Protein AF-A0AAI8Z486-F1 (afdb_monomer_lite)

Radius of gyration: 37.5 Å; chains: 1; bounding box: 74×68×133 Å

Foldseek 3Di:
DDPPPPPVPPPLPPDDLDDDLLRLLVVLLVLLVVLLVLLVVCLPPQAASPLLVSLLSSLVSLVVSCVSQVHDPVRLERPDQPPPPDDPVQLVSSQVSLLSSLVSLLSSLVSLLSNLQDNYPHQLVSNLVSLVSSLVSLLSSLSSCVNNVSYDVVSNVSSVVSSVSSVSSSVSSVVSVVVVVVVVVVVVVVVVVVVVVVVVVVVVVVVVVPPPPPDDDPDDDDDDDDDDDDDDD

Structure (mmCIF, N/CA/C/O backbone):
data_AF-A0AAI8Z486-F1
#
_entry.id   AF-A0AAI8Z486-F1
#
loop_
_atom_site.group_PDB
_atom_site.id
_atom_site.type_symbol
_atom_site.label_atom_id
_atom_site.label_alt_id
_atom_site.label_comp_id
_atom_site.label_asym_id
_atom_site.label_entity_id
_atom_site.label_seq_id
_atom_site.pdbx_PDB_ins_code
_atom_site.Cartn_x
_atom_site.Cartn_y
_atom_site.Cartn_z
_atom_site.occupancy
_atom_site.B_iso_or_equiv
_atom_site.auth_seq_id
_atom_site.auth_comp_id
_atom_site.auth_asym_id
_atom_site.auth_atom_id
_atom_site.pdbx_PDB_model_num
ATOM 1 N N . MET A 1 1 ? 31.345 13.898 -15.867 1.00 35.88 1 MET A N 1
ATOM 2 C CA . MET A 1 1 ? 30.933 14.279 -14.500 1.00 35.88 1 MET A CA 1
ATOM 3 C C . MET A 1 1 ? 29.960 13.225 -13.995 1.00 35.88 1 MET A C 1
ATOM 5 O O . MET A 1 1 ? 28.875 13.110 -14.543 1.00 35.88 1 MET A O 1
ATOM 9 N N . ARG A 1 2 ? 30.390 12.361 -13.067 1.00 33.47 2 ARG A N 1
ATOM 10 C CA . ARG A 1 2 ? 29.522 11.365 -12.419 1.00 33.47 2 ARG A CA 1
ATOM 11 C C . ARG A 1 2 ? 28.916 12.053 -11.201 1.00 33.47 2 ARG A C 1
ATOM 13 O O . ARG A 1 2 ? 29.676 12.427 -10.312 1.00 33.47 2 ARG A O 1
ATOM 20 N N . ASN A 1 3 ? 27.602 12.269 -11.191 1.00 33.34 3 ASN A N 1
ATOM 21 C CA . ASN A 1 3 ? 26.931 12.790 -10.004 1.00 33.34 3 ASN A CA 1
ATOM 22 C C . ASN A 1 3 ? 27.200 11.834 -8.832 1.00 33.34 3 ASN A C 1
ATOM 24 O O . ASN A 1 3 ? 27.053 10.617 -9.006 1.00 33.34 3 ASN A O 1
ATOM 28 N N . PRO A 1 4 ? 27.638 12.340 -7.666 1.00 41.25 4 PRO A N 1
ATOM 29 C CA . PRO A 1 4 ? 27.770 11.511 -6.484 1.00 41.25 4 PRO A CA 1
ATOM 30 C C . PRO A 1 4 ? 26.390 10.940 -6.167 1.00 41.25 4 PRO A C 1
ATOM 32 O O . PRO A 1 4 ? 25.405 11.671 -6.066 1.00 41.25 4 PRO A O 1
ATOM 35 N N . ARG A 1 5 ? 26.335 9.610 -6.078 1.00 44.62 5 ARG A N 1
ATOM 36 C CA . ARG A 1 5 ? 25.181 8.839 -5.625 1.00 44.62 5 ARG A CA 1
ATOM 37 C C . ARG A 1 5 ? 24.725 9.421 -4.289 1.00 44.62 5 ARG A C 1
ATOM 39 O O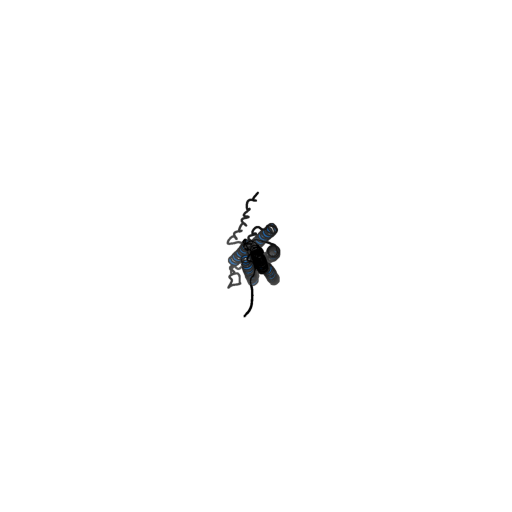 . ARG A 1 5 ? 25.328 9.125 -3.261 1.00 44.62 5 ARG A O 1
ATOM 46 N N . SER A 1 6 ? 23.678 10.243 -4.301 1.00 39.66 6 SER A N 1
ATOM 47 C CA . SER A 1 6 ? 22.893 10.472 -3.095 1.00 39.66 6 SER A CA 1
ATOM 48 C C . SER A 1 6 ? 22.161 9.167 -2.833 1.00 39.66 6 SER A C 1
ATOM 50 O O . SER A 1 6 ? 21.070 8.937 -3.343 1.00 39.66 6 SER A O 1
ATOM 52 N N . LEU A 1 7 ? 22.823 8.273 -2.096 1.00 40.19 7 LEU A N 1
ATOM 53 C CA . LEU A 1 7 ? 22.149 7.277 -1.282 1.00 40.19 7 LEU A CA 1
ATOM 54 C C . LEU A 1 7 ? 21.296 8.087 -0.308 1.00 40.19 7 LEU A C 1
ATOM 56 O O . LEU A 1 7 ? 21.754 8.455 0.772 1.00 40.19 7 LEU A O 1
ATOM 60 N N . LEU A 1 8 ? 20.094 8.464 -0.744 1.00 44.50 8 LEU A N 1
ATOM 61 C CA . LEU A 1 8 ? 19.046 8.913 0.151 1.00 44.50 8 LEU A CA 1
ATOM 62 C C . LEU A 1 8 ? 18.741 7.692 1.014 1.00 44.50 8 LEU A C 1
ATOM 64 O O . LEU A 1 8 ? 17.920 6.856 0.656 1.00 44.50 8 LEU A O 1
ATOM 68 N N . LEU A 1 9 ? 19.497 7.545 2.107 1.00 39.94 9 LEU A N 1
ATOM 69 C CA . LEU A 1 9 ? 19.097 6.718 3.227 1.00 39.94 9 LEU A CA 1
ATOM 70 C C . LEU A 1 9 ? 17.736 7.263 3.631 1.00 39.94 9 LEU A C 1
ATOM 72 O O . LEU A 1 9 ? 17.642 8.323 4.250 1.00 39.94 9 LEU A O 1
ATOM 76 N N . THR A 1 10 ? 16.683 6.566 3.223 1.00 48.12 10 THR A N 1
ATOM 77 C CA . THR A 1 10 ? 15.356 6.747 3.781 1.00 48.12 10 THR A CA 1
ATOM 78 C C . THR A 1 10 ? 15.538 6.609 5.287 1.00 48.12 10 THR A C 1
ATOM 80 O O . THR A 1 10 ? 15.978 5.543 5.730 1.00 48.12 10 THR A O 1
ATOM 83 N N . PRO A 1 11 ? 15.298 7.655 6.096 1.00 42.78 11 PRO A N 1
ATOM 84 C CA . PRO A 1 11 ? 15.297 7.465 7.529 1.00 42.78 11 PRO A CA 1
ATOM 85 C C . PRO A 1 11 ? 14.183 6.460 7.812 1.00 42.78 11 PRO A C 1
ATOM 87 O O . PRO A 1 11 ? 13.002 6.767 7.644 1.00 42.78 11 PRO A O 1
ATOM 90 N N . LEU A 1 12 ? 14.564 5.231 8.172 1.00 47.06 12 LEU A N 1
ATOM 91 C CA . LEU A 1 12 ? 13.646 4.285 8.779 1.00 47.06 12 LEU A CA 1
ATOM 92 C C . LEU A 1 12 ? 13.211 4.964 10.076 1.00 47.06 12 LEU A C 1
ATOM 94 O O . LEU A 1 12 ? 13.973 5.022 11.040 1.00 47.06 12 LEU A O 1
ATOM 98 N N . LEU A 1 13 ? 12.026 5.571 10.070 1.00 50.88 13 LEU A N 1
ATOM 99 C CA . LEU A 1 13 ? 11.414 6.068 11.290 1.00 50.88 13 LEU A CA 1
ATOM 100 C C . LEU A 1 13 ? 11.146 4.831 12.147 1.00 50.88 13 LEU A C 1
ATOM 102 O O . LEU A 1 13 ? 10.223 4.064 11.866 1.00 50.88 13 LEU A O 1
ATOM 106 N N . LEU A 1 14 ? 12.031 4.591 13.119 1.00 48.91 14 LEU A N 1
ATOM 107 C CA . LEU A 1 14 ? 11.839 3.565 14.129 1.00 48.91 14 LEU A CA 1
ATOM 108 C C . LEU A 1 14 ? 10.578 3.935 14.905 1.00 48.91 14 LEU A C 1
ATOM 110 O O . LEU A 1 14 ? 10.547 4.942 15.612 1.00 48.91 14 LEU A O 1
ATOM 114 N N . VAL A 1 15 ? 9.539 3.123 14.737 1.00 51.97 15 VAL A N 1
ATOM 115 C CA . VAL A 1 15 ? 8.335 3.182 15.562 1.00 51.97 15 VAL A CA 1
ATOM 116 C C . VAL A 1 15 ? 8.766 2.965 17.011 1.00 51.97 15 VAL A C 1
ATOM 118 O O . VAL A 1 15 ? 9.436 1.979 17.327 1.00 51.97 15 VAL A O 1
ATOM 121 N N . SER A 1 16 ? 8.435 3.908 17.892 1.00 50.34 16 SER A N 1
ATOM 122 C CA . SER A 1 16 ? 8.676 3.744 19.320 1.00 50.34 16 SER A CA 1
ATOM 123 C C . SER A 1 16 ? 7.749 2.656 19.862 1.00 50.34 16 SER A C 1
ATOM 125 O O . SER A 1 16 ? 6.536 2.690 19.656 1.00 50.34 16 SER A O 1
ATOM 127 N N . ALA A 1 17 ? 8.319 1.686 20.577 1.00 47.75 17 ALA A N 1
ATOM 128 C CA . ALA A 1 17 ? 7.549 0.721 21.353 1.00 47.75 17 ALA A CA 1
ATOM 129 C C . ALA A 1 17 ? 6.827 1.490 22.476 1.00 47.75 17 ALA A C 1
ATOM 131 O O . ALA A 1 17 ? 7.468 1.834 23.467 1.00 47.75 17 ALA A O 1
ATOM 132 N N . ASN A 1 18 ? 5.555 1.848 22.236 1.00 54.47 18 ASN A N 1
ATOM 133 C CA . ASN A 1 18 ? 4.589 2.627 23.050 1.00 54.47 18 ASN A CA 1
ATOM 134 C C . ASN A 1 18 ? 3.936 3.814 22.307 1.00 54.47 18 ASN A C 1
ATOM 136 O O . ASN A 1 18 ? 3.273 4.639 22.939 1.00 54.47 18 ASN A O 1
ATOM 140 N N . ALA A 1 19 ? 4.095 3.938 20.987 1.00 59.97 19 ALA A N 1
ATOM 141 C CA . ALA A 1 19 ? 3.317 4.904 20.216 1.00 59.97 19 ALA A CA 1
ATOM 142 C C . ALA A 1 19 ? 1.807 4.595 20.281 1.00 59.97 19 ALA A C 1
ATOM 144 O O . ALA A 1 19 ? 1.381 3.440 20.282 1.00 59.97 19 ALA A O 1
ATOM 145 N N . THR A 1 20 ? 0.981 5.643 20.351 1.00 78.94 20 THR A N 1
ATOM 146 C CA . THR A 1 20 ? -0.472 5.496 20.211 1.00 78.94 20 THR A CA 1
ATOM 147 C C . THR A 1 20 ? -0.803 5.112 18.764 1.00 78.94 20 THR A C 1
ATOM 149 O O . THR A 1 20 ? -0.102 5.557 17.853 1.00 78.94 20 THR A O 1
ATOM 152 N N . PRO A 1 21 ? -1.883 4.357 18.493 1.00 81.81 21 PRO A N 1
ATOM 153 C CA . PRO A 1 21 ? -2.224 3.992 17.118 1.00 81.81 21 PRO A CA 1
ATOM 154 C C . PRO A 1 21 ? -2.457 5.201 16.208 1.00 81.81 21 PRO A C 1
ATOM 156 O O . PRO A 1 21 ? -2.144 5.135 15.027 1.00 81.81 21 PRO A O 1
ATOM 159 N N . THR A 1 22 ? -2.916 6.337 16.741 1.00 87.88 22 THR A N 1
ATOM 160 C CA . THR A 1 22 ? -2.956 7.601 15.990 1.00 87.88 22 THR A CA 1
ATOM 161 C C . THR A 1 22 ? -1.559 8.036 15.533 1.00 87.88 22 THR A C 1
ATOM 163 O O . THR A 1 22 ? -1.376 8.374 14.368 1.00 87.88 22 THR A O 1
ATOM 166 N N . ALA A 1 23 ? -0.558 8.009 16.421 1.00 87.62 23 ALA A N 1
ATOM 167 C CA . ALA A 1 23 ? 0.818 8.363 16.072 1.00 87.62 23 ALA A CA 1
ATOM 168 C C . ALA A 1 23 ? 1.419 7.379 15.055 1.00 87.62 23 ALA A C 1
ATOM 170 O O . ALA A 1 23 ? 2.086 7.802 14.113 1.00 87.62 23 ALA A O 1
ATOM 171 N N . ASP A 1 24 ? 1.130 6.087 15.201 1.00 88.62 24 ASP A N 1
ATOM 172 C CA . ASP A 1 24 ? 1.534 5.056 14.242 1.00 88.62 24 ASP A CA 1
ATOM 173 C C . ASP A 1 24 ? 0.940 5.298 12.848 1.00 88.62 24 ASP A C 1
ATOM 175 O O . ASP A 1 24 ? 1.662 5.240 11.853 1.00 88.62 24 ASP A O 1
ATOM 179 N N . LEU A 1 25 ? -0.345 5.649 12.761 1.00 92.88 25 LEU A N 1
ATOM 180 C CA . LEU A 1 25 ? -1.013 5.967 11.495 1.00 92.88 25 LEU A CA 1
ATOM 181 C C . LEU A 1 25 ? -0.440 7.225 10.829 1.00 92.88 25 LEU A C 1
ATOM 183 O O . LEU A 1 25 ? -0.217 7.233 9.619 1.00 92.88 25 LEU A O 1
ATOM 187 N N . VAL A 1 26 ? -0.123 8.261 11.609 1.00 92.00 26 VAL A N 1
ATOM 188 C CA . VAL A 1 26 ? 0.546 9.472 11.101 1.00 92.00 26 VAL A CA 1
ATOM 189 C C . VAL A 1 26 ? 1.962 9.158 10.601 1.00 92.00 26 VAL A C 1
ATOM 191 O O . VAL A 1 26 ? 2.383 9.650 9.548 1.00 92.00 26 VAL A O 1
ATOM 194 N N . ASN A 1 27 ? 2.700 8.301 11.310 1.00 90.94 27 ASN A N 1
ATOM 195 C CA . ASN A 1 27 ? 4.022 7.845 10.880 1.00 90.94 27 ASN A CA 1
ATOM 196 C C . ASN A 1 27 ? 3.938 7.031 9.580 1.00 90.94 27 ASN A C 1
ATOM 198 O O . ASN A 1 27 ? 4.744 7.246 8.672 1.00 90.94 27 ASN A O 1
ATOM 202 N N . LEU A 1 28 ? 2.935 6.156 9.456 1.00 94.00 28 LEU A N 1
ATOM 203 C CA . LEU A 1 28 ? 2.653 5.403 8.234 1.00 94.00 28 LEU A CA 1
ATOM 204 C C . LEU A 1 28 ? 2.347 6.332 7.059 1.00 94.00 28 LEU A C 1
ATOM 206 O O . LEU A 1 28 ? 2.975 6.214 6.008 1.00 94.00 28 LEU A O 1
ATOM 210 N N . GLN A 1 29 ? 1.449 7.300 7.242 1.00 95.56 29 GLN A N 1
ATOM 211 C CA . GLN A 1 29 ? 1.131 8.301 6.222 1.00 95.56 29 GLN A CA 1
ATOM 212 C C . GLN A 1 29 ? 2.384 9.078 5.785 1.00 95.56 29 GLN A C 1
ATOM 214 O O . GLN A 1 29 ? 2.609 9.293 4.589 1.00 95.56 29 GLN A O 1
ATOM 219 N N . THR A 1 30 ? 3.227 9.477 6.740 1.00 93.38 30 THR A N 1
ATOM 220 C CA . THR A 1 30 ? 4.482 10.197 6.476 1.00 93.38 30 THR A CA 1
ATOM 221 C C . THR A 1 30 ? 5.461 9.339 5.674 1.00 93.38 30 THR A C 1
ATOM 223 O O . THR A 1 30 ? 6.051 9.808 4.698 1.00 93.38 30 THR A O 1
ATOM 226 N N . SER A 1 31 ? 5.605 8.066 6.037 1.00 93.69 31 SER A N 1
ATOM 227 C CA . SER A 1 31 ? 6.459 7.103 5.339 1.00 93.69 31 SER A CA 1
ATOM 228 C C . SER A 1 31 ? 5.985 6.842 3.910 1.00 93.69 31 SER A C 1
ATOM 230 O O . SER A 1 31 ? 6.772 6.937 2.966 1.00 93.69 31 SER A O 1
ATOM 232 N N . ILE A 1 32 ? 4.679 6.634 3.723 1.00 96.00 32 ILE A N 1
ATOM 233 C CA . ILE A 1 32 ? 4.057 6.463 2.406 1.00 96.00 32 ILE A CA 1
ATOM 234 C C . ILE A 1 32 ? 4.258 7.714 1.547 1.00 96.00 32 ILE A C 1
ATOM 236 O O . ILE A 1 32 ? 4.611 7.612 0.370 1.00 96.00 32 ILE A O 1
ATOM 240 N N . SER A 1 33 ? 4.091 8.901 2.129 1.00 95.31 33 SER A N 1
ATOM 241 C CA . SER A 1 33 ? 4.310 10.172 1.431 1.00 95.31 33 SER A CA 1
ATOM 242 C C . SER A 1 33 ? 5.776 10.350 1.026 1.00 95.31 33 SER A C 1
ATOM 244 O O . SER A 1 33 ? 6.063 10.763 -0.097 1.00 95.31 33 SER A O 1
ATOM 246 N N . SER A 1 34 ? 6.716 9.977 1.899 1.00 92.94 34 SER A N 1
ATOM 247 C CA . SER A 1 34 ? 8.152 9.984 1.600 1.00 92.94 34 SER A CA 1
ATOM 248 C C . SER A 1 34 ? 8.493 9.037 0.447 1.00 92.94 34 SER A C 1
ATOM 250 O O . SER A 1 34 ? 9.109 9.466 -0.530 1.00 92.94 34 SER A O 1
ATOM 252 N N . ALA A 1 35 ? 8.022 7.786 0.497 1.00 93.38 35 ALA A N 1
ATOM 253 C CA . ALA A 1 35 ? 8.201 6.808 -0.577 1.00 93.38 35 ALA A CA 1
ATOM 254 C C . ALA A 1 35 ? 7.603 7.304 -1.905 1.00 93.38 35 ALA A C 1
ATOM 256 O O . ALA A 1 35 ? 8.251 7.247 -2.949 1.00 93.38 35 ALA A O 1
ATOM 257 N N . THR A 1 36 ? 6.397 7.875 -1.857 1.00 94.81 36 THR A N 1
ATOM 258 C CA . THR A 1 36 ? 5.723 8.464 -3.024 1.00 94.81 36 THR A CA 1
ATOM 259 C C . THR A 1 36 ? 6.563 9.575 -3.651 1.00 94.81 36 THR A C 1
ATOM 261 O O . THR A 1 36 ? 6.763 9.598 -4.866 1.00 94.81 36 THR A O 1
ATOM 264 N N . ASN A 1 37 ? 7.099 10.485 -2.836 1.00 92.44 37 ASN A N 1
ATOM 265 C CA . ASN A 1 37 ? 7.946 11.573 -3.317 1.00 92.44 37 ASN A CA 1
ATOM 266 C C . ASN A 1 37 ? 9.237 11.050 -3.955 1.00 92.44 37 ASN A C 1
ATOM 268 O O . ASN A 1 37 ? 9.622 11.526 -5.020 1.00 92.44 37 ASN A O 1
ATOM 272 N N . GLN A 1 38 ? 9.876 10.040 -3.363 1.00 90.56 38 GLN A N 1
ATOM 273 C CA . GLN A 1 38 ? 11.096 9.447 -3.916 1.00 90.56 38 GLN A CA 1
ATOM 274 C C . GLN A 1 38 ? 10.845 8.719 -5.245 1.00 90.56 38 GLN A C 1
ATOM 276 O O . GLN A 1 38 ? 11.620 8.876 -6.193 1.00 90.56 38 GLN A O 1
ATOM 281 N N . LEU A 1 39 ? 9.727 8.001 -5.372 1.00 90.94 39 LEU A N 1
ATOM 282 C CA . LEU A 1 39 ? 9.300 7.394 -6.638 1.00 90.94 39 LEU A CA 1
ATOM 283 C C . LEU A 1 39 ? 8.999 8.449 -7.709 1.00 90.94 39 LEU A C 1
ATOM 285 O O . LEU A 1 39 ? 9.378 8.289 -8.867 1.00 90.94 39 LEU A O 1
ATOM 289 N N . ASN A 1 40 ? 8.365 9.559 -7.328 1.00 90.56 40 ASN A N 1
ATOM 290 C CA . ASN A 1 40 ? 8.081 10.655 -8.253 1.00 90.56 40 ASN A CA 1
ATOM 291 C C . ASN A 1 40 ? 9.355 11.370 -8.719 1.00 90.56 40 ASN A C 1
ATOM 293 O O . ASN A 1 40 ? 9.477 11.677 -9.904 1.00 90.56 40 ASN A O 1
ATOM 297 N N . VAL A 1 41 ? 10.317 11.601 -7.822 1.00 87.00 41 VAL A N 1
ATOM 298 C CA . VAL A 1 41 ? 11.615 12.204 -8.167 1.00 87.00 41 VAL A CA 1
ATOM 299 C C . VAL A 1 41 ? 12.419 11.281 -9.083 1.00 87.00 41 VAL A C 1
ATOM 301 O O . VAL A 1 41 ? 12.979 11.735 -10.079 1.00 87.00 41 VAL A O 1
ATOM 304 N N . SER A 1 42 ? 12.432 9.979 -8.799 1.00 85.44 42 SER A N 1
ATOM 305 C CA . SER A 1 42 ? 13.145 8.985 -9.612 1.00 85.44 42 SER A CA 1
ATOM 306 C C . SER A 1 42 ? 12.420 8.605 -10.906 1.00 85.44 42 SER A C 1
ATOM 308 O O . SER A 1 42 ? 12.983 7.886 -11.727 1.00 85.44 42 SER A O 1
ATOM 310 N N . ARG A 1 43 ? 11.205 9.115 -11.152 1.00 80.88 43 ARG A N 1
ATOM 311 C CA . ARG A 1 43 ? 10.355 8.737 -12.293 1.00 80.88 43 ARG A CA 1
ATOM 312 C C . ARG A 1 43 ? 11.062 8.829 -13.646 1.00 80.88 43 ARG A C 1
ATOM 314 O O . ARG A 1 43 ? 10.884 7.939 -14.473 1.00 80.88 43 ARG A O 1
ATOM 321 N N . ASN A 1 44 ? 11.850 9.884 -13.854 1.00 75.94 44 ASN A N 1
ATOM 322 C CA . ASN A 1 44 ? 12.583 10.131 -15.102 1.00 75.94 44 ASN A CA 1
ATOM 323 C C . ASN A 1 44 ? 14.037 9.647 -15.058 1.00 75.94 44 ASN A C 1
ATOM 325 O O . ASN A 1 44 ? 14.745 9.753 -16.060 1.00 75.94 44 ASN A O 1
ATOM 329 N N . ASP A 1 45 ? 14.494 9.143 -13.913 1.00 72.38 45 ASP A N 1
ATOM 330 C CA . ASP A 1 45 ? 15.836 8.605 -13.784 1.00 72.38 45 ASP A CA 1
ATOM 331 C C . ASP A 1 45 ? 15.829 7.115 -14.141 1.00 72.38 45 ASP A C 1
ATOM 333 O O . ASP A 1 45 ? 15.010 6.330 -13.661 1.00 72.38 45 ASP A O 1
ATOM 337 N N . SER A 1 46 ? 16.758 6.714 -15.004 1.00 65.94 46 SER A N 1
ATOM 338 C CA . SER A 1 46 ? 16.980 5.300 -15.316 1.00 65.94 46 SER A CA 1
ATOM 339 C C . SER A 1 46 ? 17.651 4.547 -14.162 1.00 65.94 46 SER A C 1
ATOM 341 O O . SER A 1 46 ? 17.663 3.317 -14.171 1.00 65.94 46 SER A O 1
ATOM 343 N N . ALA A 1 47 ? 18.200 5.255 -13.169 1.00 67.19 47 ALA A N 1
ATOM 344 C CA . ALA A 1 47 ? 18.758 4.658 -11.961 1.00 67.19 47 ALA A CA 1
ATOM 345 C C . ALA A 1 47 ? 17.696 3.909 -11.134 1.00 67.19 47 ALA A C 1
ATOM 347 O O . ALA A 1 47 ? 16.499 4.188 -11.235 1.00 67.19 47 ALA A O 1
ATOM 348 N N . ALA A 1 48 ? 18.149 2.941 -10.333 1.00 69.44 48 ALA A N 1
ATOM 349 C CA . ALA A 1 48 ? 17.274 2.146 -9.479 1.00 69.44 48 ALA A CA 1
ATOM 350 C C . ALA A 1 48 ? 16.620 3.065 -8.444 1.00 69.44 48 ALA A C 1
ATOM 352 O O . ALA A 1 48 ? 17.310 3.827 -7.764 1.00 69.44 48 ALA A O 1
ATOM 353 N N . SER A 1 49 ? 15.293 3.014 -8.364 1.00 79.00 49 SER A N 1
ATOM 354 C CA . SER A 1 49 ? 14.522 3.784 -7.390 1.00 79.00 49 SER A CA 1
ATOM 355 C C . SER A 1 49 ? 14.440 3.079 -6.041 1.00 79.00 49 SER A C 1
ATOM 357 O O . SER A 1 49 ? 14.021 3.704 -5.081 1.00 79.00 49 SER A O 1
ATOM 359 N N . ASN A 1 50 ? 14.842 1.805 -5.958 1.00 89.25 50 ASN A N 1
ATOM 360 C CA . ASN A 1 50 ? 14.679 0.944 -4.786 1.00 89.25 50 ASN A CA 1
ATOM 361 C C . ASN A 1 50 ? 13.202 0.793 -4.383 1.00 89.25 50 ASN A C 1
ATOM 363 O O . ASN A 1 50 ? 12.866 0.708 -3.201 1.00 89.25 50 ASN A O 1
ATOM 367 N N . ALA A 1 51 ? 12.306 0.730 -5.377 1.00 92.00 51 ALA A N 1
ATOM 368 C CA . ALA A 1 51 ? 10.860 0.641 -5.162 1.00 92.00 51 ALA A CA 1
ATOM 369 C C . ALA A 1 51 ? 10.476 -0.507 -4.212 1.00 92.00 51 ALA A C 1
ATOM 371 O O . ALA A 1 51 ? 9.676 -0.310 -3.300 1.00 92.00 51 ALA A O 1
ATOM 372 N N . ALA A 1 52 ? 11.092 -1.683 -4.378 1.00 94.25 52 ALA A N 1
ATOM 373 C CA . ALA A 1 52 ? 10.845 -2.840 -3.519 1.00 94.25 52 ALA A CA 1
ATOM 374 C C . ALA A 1 52 ? 11.185 -2.554 -2.044 1.00 94.25 52 ALA A C 1
ATOM 376 O O . ALA A 1 52 ? 10.397 -2.892 -1.166 1.00 94.25 52 ALA A O 1
ATOM 377 N N . GLU A 1 53 ? 12.311 -1.888 -1.771 1.00 93.62 53 GLU A N 1
ATOM 378 C CA . GLU A 1 53 ? 12.741 -1.546 -0.408 1.00 93.62 53 GLU A CA 1
ATOM 379 C C . GLU A 1 53 ? 11.797 -0.525 0.238 1.00 93.62 53 GLU A C 1
ATOM 381 O O . GLU A 1 53 ? 11.467 -0.643 1.416 1.00 93.62 53 GLU A O 1
ATOM 386 N N . MET A 1 54 ? 11.300 0.445 -0.536 1.00 93.69 54 MET A N 1
ATOM 387 C CA . MET A 1 54 ? 10.320 1.422 -0.047 1.00 93.69 54 MET A CA 1
ATOM 388 C C . MET A 1 54 ? 8.991 0.762 0.322 1.00 93.69 54 MET A C 1
ATOM 390 O O . MET A 1 54 ? 8.449 1.025 1.395 1.00 93.69 54 MET A O 1
ATOM 394 N N . ILE A 1 55 ? 8.477 -0.118 -0.543 1.00 95.94 55 ILE A N 1
ATOM 395 C CA . ILE A 1 55 ? 7.237 -0.866 -0.287 1.00 95.94 55 ILE A CA 1
ATOM 396 C C . ILE A 1 55 ? 7.412 -1.762 0.942 1.00 95.94 55 ILE A C 1
ATOM 398 O O . ILE A 1 55 ? 6.551 -1.791 1.822 1.00 95.94 55 ILE A O 1
ATOM 402 N N . GLN A 1 56 ? 8.551 -2.450 1.031 1.00 95.50 56 GLN A N 1
ATOM 403 C CA . GLN A 1 56 ? 8.894 -3.303 2.161 1.00 95.50 56 GLN A CA 1
ATOM 404 C C . GLN A 1 56 ? 8.965 -2.511 3.474 1.00 95.50 56 GLN A C 1
ATOM 406 O O . GLN A 1 56 ? 8.435 -2.966 4.485 1.00 95.50 56 GLN A O 1
ATOM 411 N N . ALA A 1 57 ? 9.567 -1.317 3.471 1.00 92.69 57 ALA A N 1
ATOM 412 C CA . ALA A 1 57 ? 9.647 -0.457 4.650 1.00 92.69 57 ALA A CA 1
ATOM 413 C C . ALA A 1 57 ? 8.258 -0.031 5.155 1.00 92.69 57 ALA A C 1
ATOM 415 O O . ALA A 1 57 ? 8.005 -0.091 6.359 1.00 92.69 57 ALA A O 1
ATOM 416 N N . VAL A 1 58 ? 7.339 0.327 4.249 1.00 94.81 58 VAL A N 1
ATOM 417 C CA . VAL A 1 58 ? 5.934 0.605 4.602 1.00 94.81 58 VAL A CA 1
ATOM 418 C C . VAL A 1 58 ? 5.272 -0.644 5.190 1.00 94.81 58 VAL A C 1
ATOM 420 O O . VAL A 1 58 ? 4.651 -0.571 6.248 1.00 94.81 58 VAL A O 1
ATOM 423 N N . GLY A 1 59 ? 5.451 -1.808 4.557 1.00 94.31 59 GLY A N 1
ATOM 424 C CA . GLY A 1 59 ? 4.922 -3.079 5.058 1.00 94.31 59 GLY A CA 1
ATOM 425 C C . GLY A 1 59 ? 5.424 -3.426 6.464 1.00 94.31 59 GLY A C 1
ATOM 426 O O . GLY A 1 59 ? 4.641 -3.852 7.314 1.00 94.31 59 GLY A O 1
ATOM 427 N N . TYR A 1 60 ? 6.706 -3.182 6.751 1.00 92.69 60 TYR A N 1
ATOM 428 C CA . TYR A 1 60 ? 7.268 -3.384 8.087 1.00 92.69 60 TYR A CA 1
ATOM 429 C C . TYR A 1 60 ? 6.689 -2.439 9.131 1.00 92.69 60 TYR A C 1
ATOM 431 O O . TYR A 1 60 ? 6.438 -2.872 10.253 1.00 92.69 60 TYR A O 1
ATOM 439 N N . GLN A 1 61 ? 6.444 -1.177 8.782 1.00 92.62 61 GLN A N 1
ATOM 440 C CA . GLN A 1 61 ? 5.797 -0.247 9.703 1.00 92.62 61 GLN A CA 1
ATOM 441 C C . GLN A 1 61 ? 4.363 -0.671 10.013 1.00 92.62 61 GLN A C 1
ATOM 443 O O . GLN A 1 61 ? 3.980 -0.627 11.175 1.00 92.62 61 GLN A O 1
ATOM 448 N N . ILE A 1 62 ? 3.607 -1.172 9.027 1.00 93.69 62 ILE A N 1
ATOM 449 C CA . ILE A 1 62 ? 2.266 -1.724 9.278 1.00 93.69 62 ILE A CA 1
ATOM 450 C C . ILE A 1 62 ? 2.364 -2.908 10.246 1.00 93.69 62 ILE A C 1
ATOM 452 O O . ILE A 1 62 ? 1.607 -2.982 11.212 1.00 93.69 62 ILE A O 1
ATOM 456 N N . GLY A 1 63 ? 3.328 -3.809 10.030 1.00 91.12 63 GLY A N 1
ATOM 457 C CA . GLY A 1 63 ? 3.587 -4.929 10.936 1.00 91.12 63 GLY A CA 1
ATOM 458 C C . GLY A 1 63 ? 3.943 -4.483 12.359 1.00 91.12 63 GLY A C 1
ATOM 459 O O . GLY A 1 63 ? 3.441 -5.057 13.323 1.00 91.12 63 GLY A O 1
ATOM 460 N N . ALA A 1 64 ? 4.756 -3.435 12.505 1.00 89.25 64 ALA A N 1
ATOM 461 C CA . ALA A 1 64 ? 5.090 -2.852 13.803 1.00 89.25 64 ALA A CA 1
ATOM 462 C C . ALA A 1 64 ? 3.858 -2.238 14.490 1.00 89.25 64 ALA A C 1
ATOM 464 O O . ALA A 1 64 ? 3.622 -2.503 15.666 1.00 89.25 64 ALA A O 1
ATOM 465 N N . SER A 1 65 ? 3.025 -1.497 13.754 1.00 90.00 65 SER A N 1
ATOM 466 C CA . SER A 1 65 ? 1.769 -0.936 14.271 1.00 90.00 65 SER A CA 1
ATOM 467 C C . SER A 1 65 ? 0.778 -2.025 14.688 1.00 90.00 65 SER A C 1
ATOM 469 O O . SER A 1 65 ? 0.139 -1.927 15.733 1.00 90.00 65 SER A O 1
ATOM 471 N N . MET A 1 66 ? 0.683 -3.112 13.916 1.00 89.44 66 MET A N 1
ATOM 472 C CA . MET A 1 66 ? -0.095 -4.292 14.297 1.00 89.44 66 MET A CA 1
ATOM 473 C C . MET A 1 66 ? 0.429 -4.918 15.595 1.00 89.44 66 MET A C 1
ATOM 475 O O . MET A 1 66 ? -0.367 -5.230 16.478 1.00 89.44 66 MET A O 1
ATOM 479 N N . ALA A 1 67 ? 1.748 -5.067 15.738 1.00 87.38 67 ALA A N 1
ATOM 480 C CA . ALA A 1 67 ? 2.357 -5.610 16.949 1.00 87.38 67 ALA A CA 1
ATOM 481 C C . ALA A 1 67 ? 2.108 -4.718 18.179 1.00 87.38 67 ALA A C 1
ATOM 483 O O . ALA A 1 67 ? 1.793 -5.240 19.247 1.00 87.38 67 ALA A O 1
ATOM 484 N N . ASN A 1 68 ? 2.156 -3.389 18.028 1.00 86.06 68 ASN A N 1
ATOM 485 C CA . ASN A 1 68 ? 1.825 -2.431 19.092 1.00 86.06 68 ASN A CA 1
ATOM 486 C C . ASN A 1 68 ? 0.364 -2.556 19.566 1.00 86.06 68 ASN A C 1
ATOM 488 O O . ASN A 1 68 ? 0.064 -2.401 20.751 1.00 86.06 68 ASN A O 1
ATOM 492 N N . LEU A 1 69 ? -0.550 -2.879 18.649 1.00 85.25 69 LEU A N 1
ATOM 493 C CA . LEU A 1 69 ? -1.955 -3.172 18.950 1.00 85.25 69 LEU A CA 1
ATOM 494 C C . LEU A 1 69 ? -2.183 -4.593 19.502 1.00 85.25 69 LEU A C 1
ATOM 496 O O . LEU A 1 69 ? -3.307 -4.959 19.855 1.00 85.25 69 LEU A O 1
ATOM 500 N N . GLY A 1 70 ? -1.138 -5.423 19.536 1.00 85.44 70 GLY A N 1
ATOM 501 C CA . GLY A 1 70 ? -1.245 -6.840 19.872 1.00 85.44 70 GLY A CA 1
ATOM 502 C C . GLY A 1 70 ? -2.085 -7.641 18.873 1.00 85.44 70 GLY A C 1
ATOM 503 O O . GLY A 1 70 ? -2.640 -8.685 19.209 1.00 85.44 70 GLY A O 1
ATOM 504 N N . CYS A 1 71 ? -2.200 -7.148 17.641 1.00 85.56 71 CYS A N 1
ATOM 505 C CA . CYS A 1 71 ? -2.809 -7.869 16.536 1.00 85.56 71 CYS A CA 1
ATOM 506 C C . CYS A 1 71 ? -1.870 -8.982 16.078 1.00 85.56 71 CYS A C 1
ATOM 508 O O . CYS A 1 71 ? -0.692 -8.737 15.810 1.00 85.56 71 CYS A O 1
ATOM 510 N N . THR A 1 72 ? -2.399 -10.186 15.891 1.00 78.94 72 THR A N 1
ATOM 511 C CA . THR A 1 72 ? -1.670 -11.264 15.215 1.00 78.94 72 THR A CA 1
ATOM 512 C C . THR A 1 72 ? -2.412 -11.668 13.946 1.00 78.94 72 THR A C 1
ATOM 514 O O . THR A 1 72 ? -3.576 -11.320 13.744 1.00 78.94 72 THR A O 1
ATOM 517 N N . LEU A 1 73 ? -1.742 -12.405 13.059 1.00 69.31 73 LEU A N 1
ATOM 518 C CA . LEU A 1 73 ? -2.385 -12.969 11.864 1.00 69.31 73 LEU A CA 1
ATOM 519 C C . LEU A 1 73 ? -3.541 -13.922 12.226 1.00 69.31 73 LEU A C 1
ATOM 521 O O . LEU A 1 73 ? -4.481 -14.070 11.444 1.00 69.31 73 LEU A O 1
ATOM 525 N N . GLU A 1 74 ? -3.480 -14.534 13.412 1.00 71.38 74 GLU A N 1
ATOM 526 C CA . GLU A 1 74 ? -4.467 -15.488 13.929 1.00 71.38 74 GLU A CA 1
ATOM 527 C C . GLU A 1 74 ? -5.569 -14.791 14.741 1.00 71.38 74 GLU A C 1
ATOM 529 O O . GLU A 1 74 ? -6.754 -15.071 14.557 1.00 71.38 74 GLU A O 1
ATOM 534 N N . SER A 1 75 ? -5.200 -13.827 15.589 1.00 66.06 75 SER A N 1
ATOM 535 C CA . SER A 1 75 ? -6.122 -12.988 16.352 1.00 66.06 75 SER A CA 1
ATOM 536 C C . SER A 1 75 ? -6.248 -11.619 15.694 1.00 66.06 75 SER A C 1
ATOM 538 O O . SER A 1 75 ? -5.513 -10.672 15.979 1.00 66.06 75 SER A O 1
ATOM 540 N N . ALA A 1 76 ? -7.251 -11.491 14.832 1.00 68.19 76 ALA A N 1
ATOM 541 C CA . ALA A 1 76 ? -7.598 -10.215 14.222 1.00 68.19 76 ALA A CA 1
ATOM 542 C C . ALA A 1 76 ? -8.301 -9.256 15.202 1.00 68.19 76 ALA A C 1
ATOM 544 O O . ALA A 1 76 ? -9.000 -8.371 14.747 1.00 68.19 76 ALA A O 1
ATOM 545 N N . THR A 1 77 ? -8.197 -9.447 16.514 1.00 76.00 77 THR A N 1
ATOM 546 C CA . THR A 1 77 ? -8.732 -8.553 17.550 1.00 76.00 77 THR A CA 1
ATOM 547 C C . THR A 1 77 ? -7.560 -7.963 18.332 1.00 76.00 77 THR A C 1
ATOM 549 O O . THR A 1 77 ? -6.729 -8.744 18.804 1.00 76.00 77 THR A O 1
ATOM 552 N N . PRO A 1 78 ? -7.481 -6.632 18.491 1.00 77.94 78 PRO A N 1
ATOM 553 C CA . PRO A 1 78 ? -6.442 -5.971 19.276 1.00 77.94 78 PRO A CA 1
ATOM 554 C C . PRO A 1 78 ? -6.461 -6.466 20.722 1.00 77.94 78 PRO A C 1
ATOM 556 O O . PRO A 1 78 ? -7.514 -6.465 21.362 1.00 77.94 78 PRO A O 1
ATOM 559 N N . SER A 1 79 ? -5.315 -6.903 21.246 1.00 74.38 79 SER A N 1
ATOM 560 C CA . SER A 1 79 ? -5.214 -7.352 22.641 1.00 74.38 79 SER A CA 1
ATOM 561 C C . SER A 1 79 ? -5.010 -6.185 23.607 1.00 74.38 79 SER A C 1
ATOM 563 O O . SER A 1 79 ? -5.272 -6.313 24.803 1.00 74.38 79 SER A O 1
ATOM 565 N N . THR A 1 80 ? -4.546 -5.038 23.107 1.00 66.38 80 THR A N 1
ATOM 566 C CA . THR A 1 80 ? -4.506 -3.790 23.864 1.00 66.38 80 THR A CA 1
ATOM 567 C C . THR A 1 80 ? -5.867 -3.103 23.764 1.00 66.38 80 THR A C 1
ATOM 569 O O . THR A 1 80 ? -6.226 -2.488 22.761 1.00 66.38 80 THR A O 1
ATOM 572 N N . SER A 1 81 ? -6.661 -3.223 24.830 1.00 55.00 81 SER A N 1
ATOM 573 C CA . SER A 1 81 ? -7.832 -2.367 25.020 1.00 55.00 81 SER A CA 1
ATOM 574 C C . SER A 1 81 ? -7.332 -0.943 25.237 1.00 55.00 81 SER A C 1
ATOM 576 O O . SER A 1 81 ? -6.565 -0.705 26.175 1.00 55.00 81 SER A O 1
ATOM 578 N N . PHE A 1 82 ? -7.802 0.027 24.449 1.00 60.00 82 PHE A N 1
ATOM 579 C CA . PHE A 1 82 ? -7.845 1.397 24.956 1.00 60.00 82 PHE A CA 1
ATOM 580 C C . PHE A 1 82 ? -8.649 1.333 26.247 1.00 60.00 82 PHE A C 1
ATOM 582 O O . PHE A 1 82 ? -9.833 1.001 26.230 1.00 60.00 82 PHE A O 1
ATOM 589 N N . ASN A 1 83 ? -8.002 1.540 27.391 1.00 47.91 83 ASN A N 1
ATOM 590 C CA . ASN A 1 83 ? -8.740 1.671 28.634 1.00 47.91 83 ASN A CA 1
ATOM 591 C C . ASN A 1 83 ? -9.741 2.812 28.427 1.00 47.91 83 ASN A C 1
ATOM 593 O O . ASN A 1 83 ? -9.344 3.932 28.103 1.00 47.91 83 ASN A O 1
ATOM 597 N N . ASN A 1 84 ? -11.026 2.475 28.567 1.00 43.81 84 ASN A N 1
ATOM 598 C CA . ASN A 1 84 ? -12.242 3.245 28.272 1.00 43.81 84 ASN A CA 1
ATOM 599 C C . ASN A 1 84 ? -12.381 4.589 29.022 1.00 43.81 84 ASN A C 1
ATOM 601 O O . ASN A 1 84 ? -13.476 5.123 29.178 1.00 43.81 84 ASN A O 1
ATOM 605 N N . SER A 1 85 ? -11.283 5.166 29.491 1.00 43.97 85 SER A N 1
ATOM 606 C CA . SER A 1 85 ? -11.243 6.413 30.240 1.00 43.97 85 SER A CA 1
ATOM 607 C C . SER A 1 85 ? -11.158 7.653 29.339 1.00 43.97 85 SER A C 1
ATOM 609 O O . SER A 1 85 ? -11.222 8.761 29.862 1.00 43.97 85 SER A O 1
ATOM 611 N N . HIS A 1 86 ? -10.984 7.514 28.014 1.00 45.06 86 HIS A N 1
ATOM 612 C CA . HIS A 1 86 ? -10.804 8.635 27.073 1.00 45.06 86 HIS A CA 1
ATOM 613 C C . HIS A 1 86 ? -11.632 8.475 25.778 1.00 45.06 86 HIS A C 1
ATOM 615 O O . HIS A 1 86 ? -11.113 8.068 24.745 1.00 45.06 86 HIS A O 1
ATOM 621 N N . SER A 1 87 ? -12.919 8.835 25.886 1.00 53.28 87 SER A N 1
ATOM 622 C CA . SER A 1 87 ? -13.782 9.530 24.902 1.00 53.28 87 SER A CA 1
ATOM 623 C C . SER A 1 87 ? -13.884 9.033 23.439 1.00 53.28 87 SER A C 1
ATOM 625 O O . SER A 1 87 ? -12.904 8.782 22.749 1.00 53.28 87 SER A O 1
ATOM 627 N N . GLN A 1 88 ? -15.109 9.071 22.887 1.00 59.16 88 GLN A N 1
ATOM 628 C CA . GLN A 1 88 ? -15.416 8.935 21.443 1.00 59.16 88 GLN A CA 1
ATOM 629 C C . GLN A 1 88 ? -14.543 9.822 20.524 1.00 59.16 88 GLN A C 1
ATOM 631 O O . GLN A 1 88 ? -14.408 9.559 19.331 1.00 59.16 88 GLN A O 1
ATOM 636 N N . VAL A 1 89 ? -13.945 10.882 21.075 1.00 58.09 89 VAL A N 1
ATOM 637 C CA . VAL A 1 89 ? -12.995 11.771 20.392 1.00 58.09 89 VAL A CA 1
ATOM 638 C C . VAL A 1 89 ? -11.715 11.024 19.993 1.00 58.09 89 VAL A C 1
ATOM 640 O O . VAL A 1 89 ? -11.218 11.231 18.887 1.00 58.09 89 VAL A O 1
ATOM 643 N N . SER A 1 90 ? -11.222 10.110 20.835 1.00 70.88 90 SER A N 1
ATOM 644 C CA . SER A 1 90 ? -10.044 9.283 20.541 1.00 70.88 90 SER A CA 1
ATOM 645 C C . SER A 1 90 ? -10.316 8.315 19.389 1.00 70.88 90 SER A C 1
ATOM 647 O O . SER A 1 90 ? -9.487 8.179 18.495 1.00 70.88 90 SER A O 1
ATOM 649 N N . GLN A 1 91 ? -11.510 7.713 19.354 1.00 74.94 91 GLN A N 1
ATOM 650 C CA . GLN A 1 91 ? -11.930 6.818 18.271 1.00 74.94 91 GLN A CA 1
ATOM 651 C C . GLN A 1 91 ? -12.039 7.563 16.933 1.00 74.94 91 GLN A C 1
ATOM 653 O O . GLN A 1 91 ? -11.445 7.134 15.950 1.00 74.94 91 GLN A O 1
ATOM 658 N N . ARG A 1 92 ? -12.703 8.730 16.901 1.00 80.06 92 ARG A N 1
ATOM 659 C CA . ARG A 1 92 ? -12.773 9.562 15.683 1.00 80.06 92 ARG A CA 1
ATOM 660 C C . ARG A 1 92 ? -11.396 10.012 15.195 1.00 80.06 92 ARG A C 1
ATOM 662 O O . ARG A 1 92 ? -11.173 10.093 13.993 1.00 80.06 92 ARG A O 1
ATOM 669 N N . SER A 1 93 ? -10.473 10.307 16.112 1.00 86.06 93 SER A N 1
ATOM 670 C CA . SER A 1 93 ? -9.099 10.681 15.758 1.00 86.06 93 SER A CA 1
ATOM 671 C C . SER A 1 93 ? -8.330 9.523 15.113 1.00 86.06 93 SER A C 1
ATOM 673 O O . SER A 1 93 ? -7.623 9.745 14.128 1.00 86.06 93 SER A O 1
ATOM 675 N N . VAL A 1 94 ? -8.485 8.300 15.633 1.00 89.62 94 VAL A N 1
ATOM 676 C CA . VAL A 1 94 ? -7.901 7.091 15.031 1.00 89.62 94 VAL A CA 1
ATOM 677 C C . VAL A 1 94 ? -8.513 6.830 13.657 1.00 89.62 94 VAL A C 1
ATOM 679 O O . VAL A 1 94 ? -7.771 6.628 12.702 1.00 89.62 94 VAL A O 1
ATOM 682 N N . GLU A 1 95 ? -9.839 6.906 13.530 1.00 92.88 95 GLU A N 1
ATOM 683 C CA . GLU A 1 95 ? -10.536 6.691 12.261 1.00 92.88 95 GLU A CA 1
ATOM 684 C C . GLU A 1 95 ? -10.110 7.690 11.180 1.00 92.88 95 GLU A C 1
ATOM 686 O O . GLU A 1 95 ? -9.763 7.277 10.075 1.00 92.88 95 GLU A O 1
ATOM 691 N N . GLN A 1 96 ? -10.052 8.986 11.500 1.00 94.00 96 GLN A N 1
ATOM 692 C CA . GLN A 1 96 ? -9.587 9.995 10.548 1.00 94.00 96 GLN A CA 1
ATOM 693 C C . GLN A 1 96 ? -8.143 9.727 10.109 1.00 94.00 96 GLN A C 1
ATOM 695 O O . GLN A 1 96 ? -7.853 9.716 8.916 1.00 94.00 96 GLN A O 1
ATOM 700 N N . SER A 1 97 ? -7.251 9.442 11.064 1.00 94.38 97 SER A N 1
ATOM 701 C CA . SER A 1 97 ? -5.844 9.145 10.758 1.00 94.38 97 SER A CA 1
ATOM 702 C C . SER A 1 97 ? -5.702 7.871 9.922 1.00 94.38 97 SER A C 1
ATOM 704 O O . SER A 1 97 ? -4.812 7.768 9.082 1.00 94.38 97 SER A O 1
ATOM 706 N N . TYR A 1 98 ? -6.594 6.900 10.127 1.00 95.62 98 TYR A N 1
ATOM 707 C CA . TYR A 1 98 ? -6.643 5.678 9.339 1.00 95.62 98 TYR A CA 1
ATOM 708 C C . TYR A 1 98 ? -7.081 5.952 7.902 1.00 95.62 98 TYR A C 1
ATOM 710 O O . TYR A 1 98 ? -6.443 5.466 6.970 1.00 95.62 98 TYR A O 1
ATOM 718 N N . ILE A 1 99 ? -8.126 6.759 7.708 1.00 96.12 99 ILE A N 1
ATOM 719 C CA . ILE A 1 99 ? -8.576 7.174 6.376 1.00 96.12 99 ILE A CA 1
ATOM 720 C C . ILE A 1 99 ? -7.457 7.933 5.654 1.00 96.12 99 ILE A C 1
ATOM 722 O O . ILE A 1 99 ? -7.167 7.623 4.501 1.00 96.12 99 ILE A O 1
ATOM 726 N N . ASP A 1 100 ? -6.766 8.854 6.326 1.00 95.81 100 ASP A N 1
ATOM 727 C CA . ASP A 1 100 ? -5.650 9.606 5.739 1.00 95.81 100 ASP A CA 1
ATOM 728 C C . ASP A 1 100 ? -4.487 8.684 5.324 1.00 95.81 100 ASP A C 1
ATOM 730 O O . ASP A 1 100 ? -3.917 8.828 4.235 1.00 95.81 100 ASP A O 1
ATOM 734 N N . TYR A 1 101 ? -4.172 7.684 6.153 1.00 95.81 101 TYR A N 1
ATOM 735 C CA . TYR A 1 101 ? -3.237 6.608 5.821 1.00 95.81 101 TYR A CA 1
ATOM 736 C C . TYR A 1 101 ? -3.692 5.821 4.576 1.00 95.81 101 TYR A C 1
ATOM 738 O O . TYR A 1 101 ? -2.915 5.672 3.629 1.00 95.81 101 TYR A O 1
ATOM 746 N N . ILE A 1 102 ? -4.947 5.371 4.521 1.00 96.62 102 ILE A N 1
ATOM 747 C CA . ILE A 1 102 ? -5.494 4.613 3.386 1.00 96.62 102 ILE A CA 1
ATOM 748 C C . ILE A 1 102 ? -5.485 5.445 2.099 1.00 96.62 102 ILE A C 1
ATOM 750 O O . ILE A 1 102 ? -5.063 4.962 1.046 1.00 96.62 102 ILE A O 1
ATOM 754 N N . LEU A 1 103 ? -5.861 6.721 2.170 1.00 95.44 103 LEU A N 1
ATOM 755 C CA . LEU A 1 103 ? -5.811 7.635 1.031 1.00 95.44 103 LEU A CA 1
ATOM 756 C C . LEU A 1 103 ? -4.376 7.857 0.542 1.00 95.44 103 LEU A C 1
ATOM 758 O O . LEU A 1 103 ? -4.148 7.957 -0.666 1.00 95.44 103 LEU A O 1
ATOM 762 N N . SER A 1 104 ? -3.386 7.872 1.438 1.00 96.50 104 SER A N 1
ATOM 763 C CA . SER A 1 104 ? -1.980 7.991 1.039 1.00 96.50 104 SER A CA 1
ATOM 764 C C . SER A 1 104 ? -1.489 6.792 0.210 1.00 96.50 104 SER A C 1
ATOM 766 O O . SER A 1 104 ? -0.679 6.977 -0.704 1.00 96.50 104 SER A O 1
ATOM 768 N N . LEU A 1 105 ? -2.037 5.584 0.422 1.00 96.44 105 LEU A N 1
ATOM 769 C CA . LEU A 1 105 ? -1.720 4.404 -0.398 1.00 96.44 105 LEU A CA 1
ATOM 770 C C . LEU A 1 105 ? -2.135 4.587 -1.862 1.00 96.44 105 LEU A C 1
ATOM 772 O O . LEU A 1 105 ? -1.452 4.091 -2.760 1.00 96.44 105 LEU A O 1
ATOM 776 N N . LYS A 1 106 ? -3.208 5.338 -2.136 1.00 95.88 106 LYS A N 1
ATOM 777 C CA . LYS A 1 106 ? -3.613 5.677 -3.510 1.00 95.88 106 LYS A CA 1
ATOM 778 C C . LYS A 1 106 ? -2.539 6.496 -4.233 1.00 95.88 106 LYS A C 1
ATOM 780 O O . LYS A 1 106 ? -2.258 6.272 -5.412 1.00 95.88 106 LYS A O 1
ATOM 785 N N . SER A 1 107 ? -1.906 7.432 -3.532 1.00 95.44 107 SER A N 1
ATOM 786 C CA . SER A 1 107 ? -0.814 8.235 -4.092 1.00 95.44 107 SER A CA 1
ATOM 787 C C . SER A 1 107 ? 0.426 7.381 -4.364 1.00 95.44 107 SER A C 1
ATOM 789 O O . SER A 1 107 ? 1.005 7.469 -5.449 1.00 95.44 107 SER A O 1
ATOM 791 N N . LEU A 1 108 ? 0.783 6.493 -3.429 1.00 96.38 108 LEU A N 1
ATOM 792 C CA . LEU A 1 108 ? 1.899 5.558 -3.591 1.00 96.38 108 LEU A CA 1
ATOM 793 C C . LEU A 1 108 ? 1.690 4.609 -4.772 1.00 96.38 108 LEU A C 1
ATOM 795 O O . LEU A 1 108 ? 2.566 4.471 -5.622 1.00 96.38 108 LEU A O 1
ATOM 799 N N . THR A 1 109 ? 0.517 3.986 -4.861 1.00 97.31 109 THR A N 1
ATOM 800 C CA . THR A 1 109 ? 0.162 3.077 -5.962 1.00 97.31 109 THR A CA 1
ATOM 801 C C . THR A 1 109 ? 0.157 3.794 -7.306 1.00 97.31 109 THR A C 1
ATOM 803 O O . THR A 1 109 ? 0.712 3.275 -8.269 1.00 97.31 109 THR A O 1
ATOM 806 N N . THR A 1 110 ? -0.343 5.030 -7.377 1.00 96.12 110 THR A N 1
ATOM 807 C CA . THR A 1 110 ? -0.272 5.852 -8.598 1.00 96.12 110 THR A CA 1
ATOM 808 C C . THR A 1 110 ? 1.176 6.109 -9.037 1.00 96.12 110 THR A C 1
ATOM 810 O O . THR A 1 110 ? 1.493 6.014 -10.231 1.00 96.12 110 THR A O 1
ATOM 813 N N . ALA A 1 111 ? 2.073 6.404 -8.090 1.00 94.81 111 ALA A N 1
ATOM 814 C CA . ALA A 1 111 ? 3.497 6.578 -8.370 1.00 94.81 111 ALA A CA 1
ATOM 815 C C . ALA A 1 111 ? 4.151 5.263 -8.829 1.00 94.81 111 ALA A C 1
ATOM 817 O O . ALA A 1 111 ? 4.877 5.257 -9.823 1.00 94.81 111 ALA A O 1
ATOM 818 N N . LEU A 1 112 ? 3.831 4.138 -8.181 1.00 95.25 112 LEU A N 1
ATOM 819 C CA . LEU A 1 112 ? 4.321 2.805 -8.550 1.00 95.25 112 LEU A CA 1
ATOM 820 C C . LEU A 1 112 ? 3.836 2.362 -9.933 1.00 95.25 112 LEU A C 1
ATOM 822 O O . LEU A 1 112 ? 4.645 1.880 -10.719 1.00 95.25 112 LEU A O 1
ATOM 826 N N . ILE A 1 113 ? 2.560 2.575 -10.268 1.00 94.62 113 ILE A N 1
ATOM 827 C CA . ILE A 1 113 ? 2.005 2.314 -11.607 1.00 94.62 113 ILE A CA 1
ATOM 828 C C . ILE A 1 113 ? 2.744 3.152 -12.648 1.00 94.62 113 ILE A C 1
ATOM 830 O O . ILE A 1 113 ? 3.127 2.655 -13.707 1.00 94.62 113 ILE A O 1
ATOM 834 N N . SER A 1 114 ? 2.937 4.440 -12.358 1.00 91.94 114 SER A N 1
ATOM 835 C CA . SER A 1 114 ? 3.637 5.349 -13.264 1.00 91.94 114 SER A CA 1
ATOM 836 C C . SER A 1 114 ? 5.083 4.917 -13.482 1.00 91.94 114 SER A C 1
ATOM 838 O O . SER A 1 114 ? 5.568 4.995 -14.608 1.00 91.94 114 SER A O 1
ATOM 840 N N . ARG A 1 115 ? 5.760 4.446 -12.428 1.00 89.62 115 ARG A N 1
ATOM 841 C CA . ARG A 1 115 ? 7.134 3.951 -12.498 1.00 89.62 115 ARG A CA 1
ATOM 842 C C . ARG A 1 115 ? 7.227 2.646 -13.285 1.00 89.62 115 ARG A C 1
ATOM 844 O O . ARG A 1 115 ? 7.996 2.620 -14.235 1.00 89.62 115 ARG A O 1
ATOM 851 N N . GLY A 1 116 ? 6.419 1.633 -12.964 1.00 90.12 116 GLY A N 1
ATOM 852 C CA . GLY A 1 116 ? 6.446 0.317 -13.625 1.00 90.12 116 GLY A CA 1
ATOM 853 C C . GLY A 1 116 ? 6.075 0.349 -15.115 1.00 90.12 116 GLY A C 1
ATOM 854 O O . GLY A 1 116 ? 6.445 -0.530 -15.882 1.00 90.12 116 GLY A O 1
ATOM 855 N N . LYS A 1 117 ? 5.375 1.398 -15.570 1.00 88.25 117 LYS A N 1
ATOM 856 C CA . LYS A 1 117 ? 5.067 1.609 -16.998 1.00 88.25 117 LYS A CA 1
ATOM 857 C C . LYS A 1 117 ? 6.201 2.266 -17.793 1.00 88.25 117 LYS A C 1
ATOM 859 O O . LYS A 1 117 ? 6.142 2.289 -19.023 1.00 88.25 117 LYS A O 1
ATOM 864 N N . LEU A 1 118 ? 7.189 2.853 -17.123 1.00 85.88 118 LEU A N 1
ATOM 865 C CA . LEU A 1 118 ? 8.308 3.554 -17.752 1.00 85.88 118 LEU A CA 1
ATOM 866 C C . LEU A 1 118 ? 9.564 2.672 -17.760 1.00 85.88 118 LEU A C 1
ATOM 868 O O . LEU A 1 118 ? 9.663 1.743 -16.972 1.00 85.88 118 LEU A O 1
ATOM 872 N N . PRO A 1 119 ? 10.561 2.940 -18.620 1.00 83.44 119 PRO A N 1
ATOM 873 C CA . PRO A 1 119 ? 11.844 2.254 -18.521 1.00 83.44 119 PRO A CA 1
ATOM 874 C C . PRO A 1 119 ? 12.503 2.502 -17.155 1.00 83.44 119 PRO A C 1
ATOM 876 O O . PRO A 1 119 ? 12.796 3.645 -16.806 1.00 83.44 119 PRO A O 1
ATOM 879 N N . HIS A 1 120 ? 12.775 1.434 -16.408 1.00 85.44 120 HIS A N 1
ATOM 880 C CA . HIS A 1 120 ? 13.447 1.474 -15.108 1.00 85.44 120 HIS A CA 1
ATOM 881 C C . HIS A 1 120 ? 14.477 0.344 -14.986 1.00 85.44 120 HIS A C 1
ATOM 883 O O . HIS A 1 120 ? 14.525 -0.574 -15.805 1.00 85.44 120 HIS A O 1
ATOM 889 N N . THR A 1 121 ? 15.321 0.425 -13.957 1.00 86.88 121 THR A N 1
ATOM 890 C CA . THR A 1 121 ? 16.308 -0.616 -13.613 1.00 86.88 121 THR A CA 1
ATOM 891 C C . THR A 1 121 ? 15.923 -1.431 -12.383 1.00 86.88 121 THR A C 1
ATOM 893 O O . THR A 1 121 ? 16.591 -2.417 -12.079 1.00 86.88 121 THR A O 1
ATOM 896 N N . ASP A 1 122 ? 14.844 -1.049 -11.696 1.00 86.38 122 ASP A N 1
ATOM 897 C CA . ASP A 1 122 ? 14.294 -1.829 -10.592 1.00 86.38 122 ASP A CA 1
ATOM 898 C C . ASP A 1 122 ? 13.811 -3.201 -11.100 1.00 86.38 122 ASP A C 1
ATOM 900 O O . ASP A 1 122 ? 13.195 -3.263 -12.167 1.00 86.38 122 ASP A O 1
ATOM 904 N N . PRO A 1 123 ? 14.095 -4.299 -10.380 1.00 88.44 123 PRO A N 1
ATOM 905 C CA . PRO A 1 123 ? 13.658 -5.630 -10.781 1.00 88.44 123 PRO A CA 1
ATOM 906 C C . PRO A 1 123 ? 12.158 -5.826 -10.498 1.00 88.44 123 PRO A C 1
ATOM 908 O O . PRO A 1 123 ? 11.715 -5.672 -9.361 1.00 88.44 123 PRO A O 1
ATOM 911 N N . ASP A 1 124 ? 11.396 -6.236 -11.517 1.00 90.56 124 ASP A N 1
ATOM 912 C CA . ASP A 1 124 ? 9.931 -6.387 -11.453 1.00 90.56 124 ASP A CA 1
ATOM 913 C C . ASP A 1 124 ? 9.459 -7.359 -10.364 1.00 90.56 124 ASP A C 1
ATOM 915 O O . ASP A 1 124 ? 8.586 -7.036 -9.559 1.00 90.56 124 ASP A O 1
ATOM 919 N N . LEU A 1 125 ? 10.062 -8.554 -10.309 1.00 90.62 125 LEU A N 1
ATOM 920 C CA . LEU A 1 125 ? 9.620 -9.627 -9.415 1.00 90.62 125 LEU A CA 1
ATOM 921 C C . LEU A 1 125 ? 9.700 -9.231 -7.924 1.00 90.62 125 LEU A C 1
ATOM 923 O O . LEU A 1 125 ? 8.699 -9.392 -7.226 1.00 90.62 125 LEU A O 1
ATOM 927 N N . PRO A 1 126 ? 10.820 -8.685 -7.404 1.00 93.56 126 PRO A N 1
ATOM 928 C CA . PRO A 1 126 ? 10.859 -8.153 -6.043 1.00 93.56 126 PRO A CA 1
ATOM 929 C C . PRO A 1 126 ? 9.795 -7.090 -5.764 1.00 93.56 126 PRO A C 1
ATOM 931 O O . PRO A 1 126 ? 9.194 -7.118 -4.695 1.00 93.56 126 PRO A O 1
ATOM 934 N N . VAL A 1 127 ? 9.527 -6.180 -6.705 1.00 94.31 127 VAL A N 1
ATOM 935 C CA . VAL A 1 127 ? 8.506 -5.138 -6.515 1.00 94.31 127 VAL A CA 1
ATOM 936 C C . VAL A 1 127 ? 7.107 -5.749 -6.425 1.00 94.31 127 VAL A C 1
ATOM 938 O O . VAL A 1 127 ? 6.364 -5.425 -5.500 1.00 94.31 127 VAL A O 1
ATOM 941 N N . SER A 1 128 ? 6.776 -6.682 -7.321 1.00 94.06 128 SER A N 1
ATOM 942 C CA . SER A 1 128 ? 5.506 -7.419 -7.294 1.00 94.06 128 SER A CA 1
ATOM 943 C C . SER A 1 128 ? 5.312 -8.181 -5.976 1.00 94.06 128 SER A C 1
ATOM 945 O O . SER A 1 128 ? 4.277 -8.036 -5.326 1.00 94.06 128 SER A O 1
ATOM 947 N N . LEU A 1 129 ? 6.332 -8.910 -5.506 1.00 94.06 129 LEU A N 1
ATOM 948 C CA . LEU A 1 129 ? 6.260 -9.641 -4.235 1.00 94.06 129 LEU A CA 1
ATOM 949 C C . LEU A 1 129 ? 6.021 -8.709 -3.041 1.00 94.06 129 LEU A C 1
ATOM 951 O O . LEU A 1 129 ? 5.237 -9.036 -2.146 1.00 94.06 129 LEU A O 1
ATOM 955 N N . GLN A 1 130 ? 6.671 -7.543 -3.021 1.00 96.75 130 GLN A N 1
ATOM 956 C CA . GLN A 1 130 ? 6.464 -6.567 -1.953 1.00 96.75 130 GLN A CA 1
ATOM 957 C C . GLN A 1 130 ? 5.082 -5.909 -2.033 1.00 96.75 130 GLN A C 1
ATOM 959 O O . GLN A 1 130 ? 4.477 -5.676 -0.991 1.00 96.75 130 GLN A O 1
ATOM 964 N N . LEU A 1 131 ? 4.529 -5.680 -3.228 1.00 96.94 131 LEU A N 1
ATOM 965 C CA . LEU A 1 131 ? 3.150 -5.205 -3.400 1.00 96.94 131 LEU A CA 1
ATOM 966 C C . LEU A 1 131 ? 2.120 -6.207 -2.867 1.00 96.94 131 LEU A C 1
ATOM 968 O O . LEU A 1 131 ? 1.213 -5.815 -2.131 1.00 96.94 131 LEU A O 1
ATOM 972 N N . GLN A 1 132 ? 2.299 -7.501 -3.145 1.00 95.50 132 GLN A N 1
ATOM 973 C CA . GLN A 1 132 ? 1.453 -8.554 -2.573 1.00 95.50 132 GLN A CA 1
ATOM 974 C C . GLN A 1 132 ? 1.557 -8.599 -1.045 1.00 95.50 132 GLN A C 1
ATOM 976 O O . GLN A 1 132 ? 0.545 -8.729 -0.353 1.00 95.50 132 GLN A O 1
ATOM 981 N N . SER A 1 133 ? 2.778 -8.496 -0.511 1.00 94.94 133 SER A N 1
ATOM 982 C CA . SER A 1 133 ? 3.028 -8.452 0.933 1.00 94.94 133 SER A CA 1
ATOM 983 C C . SER A 1 133 ? 2.341 -7.246 1.581 1.00 94.94 133 SER A C 1
ATOM 985 O O . SER A 1 133 ? 1.622 -7.397 2.570 1.00 94.94 133 SER A O 1
ATOM 987 N N . LEU A 1 134 ? 2.478 -6.065 0.970 1.00 96.25 134 LEU A N 1
ATOM 988 C CA . LEU A 1 134 ? 1.841 -4.833 1.423 1.00 96.25 134 LEU A CA 1
ATOM 989 C C . LEU A 1 134 ? 0.312 -4.949 1.393 1.00 96.25 134 LEU A C 1
ATOM 991 O O . LEU A 1 134 ? -0.333 -4.608 2.377 1.00 96.25 134 LEU A O 1
ATOM 995 N N . SER A 1 135 ? -0.272 -5.491 0.320 1.00 96.00 135 SER A N 1
ATOM 996 C CA . SER A 1 135 ? -1.722 -5.718 0.215 1.00 96.00 135 SER A CA 1
ATOM 997 C C . SER A 1 135 ? -2.258 -6.582 1.361 1.00 96.00 135 SER A C 1
ATOM 999 O O . SER A 1 135 ? -3.237 -6.221 2.019 1.00 96.00 135 SER A O 1
ATOM 1001 N N . ARG A 1 136 ? -1.557 -7.675 1.696 1.00 93.94 136 ARG A N 1
ATOM 1002 C CA . ARG A 1 136 ? -1.908 -8.514 2.853 1.00 93.94 136 ARG A CA 1
ATOM 1003 C C . ARG A 1 136 ? -1.787 -7.739 4.163 1.00 93.94 136 ARG A C 1
ATOM 1005 O O . ARG A 1 136 ? -2.702 -7.805 4.978 1.00 93.94 136 ARG A O 1
ATOM 1012 N N . ALA A 1 137 ? -0.695 -7.001 4.363 1.00 93.81 137 ALA A N 1
ATOM 1013 C CA . ALA A 1 137 ? -0.482 -6.212 5.576 1.00 93.81 137 ALA A CA 1
ATOM 1014 C C . ALA A 1 137 ? -1.597 -5.171 5.783 1.00 93.81 137 ALA A C 1
ATOM 1016 O O . ALA A 1 137 ? -2.177 -5.106 6.864 1.00 93.81 137 ALA A O 1
ATOM 1017 N N . VAL A 1 138 ? -1.961 -4.426 4.734 1.00 95.50 138 VAL A N 1
ATOM 1018 C CA . VAL A 1 138 ? -3.057 -3.442 4.747 1.00 95.50 138 VAL A CA 1
ATOM 1019 C C . VAL A 1 138 ? -4.383 -4.109 5.117 1.00 95.50 138 VAL A C 1
ATOM 1021 O O . VAL A 1 138 ? -5.092 -3.621 5.999 1.00 95.50 138 VAL A O 1
ATOM 1024 N N . TYR A 1 139 ? -4.697 -5.252 4.499 1.00 94.50 139 TYR A N 1
ATOM 1025 C CA . TYR A 1 139 ? -5.917 -6.005 4.787 1.00 94.50 139 TYR A CA 1
ATOM 1026 C C . TYR A 1 139 ? -5.989 -6.467 6.248 1.00 94.50 139 TYR A C 1
ATOM 1028 O O . TYR A 1 139 ? -6.994 -6.235 6.924 1.00 94.50 139 TYR A O 1
ATOM 1036 N N . TYR A 1 140 ? -4.932 -7.103 6.761 1.00 93.00 140 TYR A N 1
ATOM 1037 C CA . TYR A 1 140 ? -4.919 -7.595 8.140 1.00 93.00 140 TYR A CA 1
ATOM 1038 C C . TYR A 1 140 ? -4.932 -6.461 9.162 1.00 93.00 140 TYR A C 1
ATOM 1040 O O . TYR A 1 140 ? -5.585 -6.592 10.199 1.00 93.00 140 TYR A O 1
ATOM 1048 N N . PHE A 1 141 ? -4.274 -5.342 8.865 1.00 92.81 141 PHE A N 1
ATOM 1049 C CA . PHE A 1 141 ? -4.286 -4.173 9.731 1.00 92.81 141 PHE A CA 1
ATOM 1050 C C . PHE A 1 141 ? -5.680 -3.546 9.820 1.00 92.81 141 PHE A C 1
ATOM 1052 O O . PHE A 1 141 ? -6.193 -3.360 10.924 1.00 92.81 141 PHE A O 1
ATOM 1059 N N . GLY A 1 142 ? -6.344 -3.328 8.679 1.00 93.44 142 GLY A N 1
ATOM 1060 C CA . GLY A 1 142 ? -7.721 -2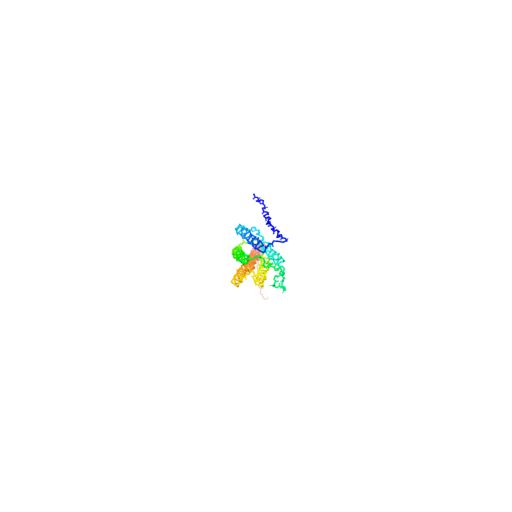.834 8.644 1.00 93.44 142 GLY A CA 1
ATOM 1061 C C . GLY A 1 142 ? -8.704 -3.780 9.329 1.00 93.44 142 GLY A C 1
ATOM 1062 O O . GLY A 1 142 ? -9.536 -3.344 10.123 1.00 93.44 142 GLY A O 1
ATOM 1063 N N . LYS A 1 143 ? -8.563 -5.095 9.112 1.00 92.62 143 LYS A N 1
ATOM 1064 C CA . LYS A 1 143 ? -9.354 -6.110 9.824 1.00 92.62 143 LYS A CA 1
ATOM 1065 C C . LYS A 1 143 ? -9.146 -6.019 11.336 1.00 92.62 143 LYS A C 1
ATOM 1067 O O . LYS A 1 143 ? -10.121 -6.097 12.081 1.00 92.62 143 LYS A O 1
ATOM 1072 N N . CYS A 1 144 ? -7.903 -5.839 11.782 1.00 91.00 144 CYS A N 1
ATOM 1073 C CA . CYS A 1 144 ? -7.612 -5.738 13.203 1.00 91.00 144 CYS A CA 1
ATOM 1074 C C . CYS A 1 144 ? -8.246 -4.500 13.839 1.00 91.00 144 CYS A C 1
ATOM 1076 O O . CYS A 1 144 ? -8.950 -4.600 14.842 1.00 91.00 144 CYS A O 1
ATOM 1078 N N . LEU A 1 145 ? -8.069 -3.338 13.212 1.00 90.56 145 LEU A N 1
ATOM 1079 C CA . LEU A 1 145 ? -8.682 -2.099 13.678 1.00 90.56 145 LEU A CA 1
ATOM 1080 C C . LEU A 1 145 ? -10.212 -2.191 13.680 1.00 90.56 145 LEU A C 1
ATOM 1082 O O . LEU A 1 145 ? -10.845 -1.766 14.643 1.00 90.56 145 LEU A O 1
ATOM 1086 N N . ARG A 1 146 ? -10.815 -2.802 12.653 1.00 91.19 146 ARG A N 1
ATOM 1087 C CA . ARG A 1 146 ? -12.273 -2.959 12.570 1.00 91.19 146 ARG A CA 1
ATOM 1088 C C . ARG A 1 146 ? -12.823 -3.829 13.693 1.00 91.19 146 ARG A C 1
ATOM 1090 O O . ARG A 1 146 ? -13.852 -3.482 14.262 1.00 91.19 146 ARG A O 1
ATOM 1097 N N . ASN A 1 147 ? -12.166 -4.943 13.997 1.00 89.44 147 ASN A N 1
ATOM 1098 C CA . ASN A 1 147 ? -12.593 -5.867 15.048 1.00 89.44 147 ASN A CA 1
ATOM 1099 C C . ASN A 1 147 ? -12.376 -5.315 16.464 1.00 89.44 147 ASN A C 1
ATOM 1101 O O . ASN A 1 147 ? -13.033 -5.769 17.393 1.00 89.44 147 ASN A O 1
ATOM 1105 N N . GLY A 1 148 ? -11.452 -4.368 16.633 1.00 86.19 148 GLY A N 1
ATOM 1106 C CA . GLY A 1 148 ? -11.317 -3.588 17.864 1.00 86.19 148 GLY A CA 1
ATOM 1107 C C . GLY A 1 148 ? -12.221 -2.354 17.917 1.00 86.19 148 GLY A C 1
ATOM 1108 O O . GLY A 1 148 ? -12.012 -1.511 18.781 1.00 86.19 148 GLY A O 1
ATOM 1109 N N . ASP A 1 149 ? -13.156 -2.210 16.969 1.00 87.12 149 ASP A N 1
ATOM 1110 C CA . ASP A 1 149 ? -14.029 -1.041 16.794 1.00 87.12 149 ASP A CA 1
ATOM 1111 C C . ASP A 1 149 ? -13.274 0.306 16.700 1.00 87.12 149 ASP A C 1
ATOM 1113 O O . ASP A 1 149 ? -13.833 1.373 16.948 1.00 87.12 149 ASP A O 1
ATOM 1117 N N . TYR A 1 150 ? -12.006 0.286 16.277 1.00 87.38 150 TYR A N 1
ATOM 1118 C CA . TYR A 1 150 ? -11.188 1.488 16.075 1.00 87.38 150 TYR A CA 1
ATOM 1119 C C . TYR A 1 150 ? -11.543 2.252 14.800 1.00 87.38 150 TYR A C 1
ATOM 1121 O O . TYR A 1 150 ? -11.248 3.441 14.698 1.00 87.38 150 TYR A O 1
ATOM 1129 N N . ILE A 1 151 ? -12.151 1.570 13.829 1.00 91.88 151 ILE A N 1
ATOM 1130 C CA . ILE A 1 151 ? -12.581 2.143 12.553 1.00 91.88 151 ILE A CA 1
ATOM 1131 C C . ILE A 1 151 ? -13.995 1.673 12.213 1.00 91.88 151 ILE A C 1
ATOM 1133 O O . ILE A 1 151 ? -14.401 0.564 12.578 1.00 91.88 151 ILE A O 1
ATOM 1137 N N . SER A 1 152 ? -14.736 2.505 11.487 1.00 93.44 152 SER A N 1
ATOM 1138 C CA . SER A 1 152 ? -16.076 2.181 11.003 1.00 93.44 152 SER A CA 1
ATOM 1139 C C . SER A 1 152 ? -16.066 1.147 9.869 1.00 93.44 152 SER A C 1
ATOM 1141 O O . SER A 1 152 ? -15.025 0.743 9.339 1.00 93.44 152 SER A O 1
ATOM 1143 N N . GLN A 1 153 ? -17.262 0.710 9.468 1.00 93.38 153 GLN A N 1
ATOM 1144 C CA . GLN A 1 153 ? -17.434 -0.109 8.270 1.00 93.38 153 GLN A CA 1
ATOM 1145 C C . GLN A 1 153 ? -17.057 0.649 6.988 1.00 93.38 153 GLN A C 1
ATOM 1147 O O . GLN A 1 153 ? -16.501 0.035 6.081 1.00 93.38 153 GLN A O 1
ATOM 1152 N N . ASP A 1 154 ? -17.289 1.960 6.929 1.00 94.81 154 ASP A N 1
ATOM 1153 C CA . ASP A 1 154 ? -16.949 2.778 5.760 1.00 94.81 154 ASP A CA 1
ATOM 1154 C C . ASP A 1 154 ? -15.428 2.853 5.573 1.00 94.81 154 ASP A C 1
ATOM 1156 O O . ASP A 1 154 ? -14.917 2.593 4.485 1.00 94.81 154 ASP A O 1
ATOM 1160 N N . ALA A 1 155 ? -14.677 3.064 6.658 1.00 94.19 155 ALA A N 1
ATOM 1161 C CA . ALA A 1 155 ? -13.215 2.994 6.641 1.00 94.19 155 ALA A CA 1
ATOM 1162 C C . ALA A 1 155 ? -12.696 1.597 6.236 1.00 94.19 155 ALA A C 1
ATOM 1164 O O . ALA A 1 155 ? -11.691 1.465 5.526 1.00 94.19 155 ALA A O 1
ATOM 1165 N N . ALA A 1 156 ? -13.394 0.529 6.637 1.00 93.88 156 ALA A N 1
ATOM 1166 C CA . ALA A 1 156 ? -13.078 -0.816 6.169 1.00 93.88 156 ALA A CA 1
ATOM 1167 C C . ALA A 1 156 ? -13.315 -0.962 4.654 1.00 93.88 156 ALA A C 1
ATOM 1169 O O . ALA A 1 156 ? -12.479 -1.552 3.980 1.00 93.88 156 ALA A O 1
ATOM 1170 N N . ILE A 1 157 ? -14.379 -0.385 4.089 1.00 94.38 157 ILE A N 1
ATOM 1171 C CA . ILE A 1 157 ? -14.622 -0.377 2.634 1.00 94.38 157 ILE A CA 1
ATOM 1172 C C . ILE A 1 157 ? -13.515 0.392 1.894 1.00 94.38 157 ILE A C 1
ATOM 1174 O O . ILE A 1 157 ? -12.994 -0.100 0.894 1.00 94.38 157 ILE A O 1
ATOM 1178 N N . GLU A 1 158 ? -13.071 1.538 2.413 1.00 94.69 158 GLU A N 1
ATOM 1179 C CA . GLU A 1 158 ? -11.930 2.279 1.846 1.00 94.69 158 GLU A CA 1
ATOM 1180 C C . GLU A 1 158 ? -10.642 1.440 1.823 1.00 94.69 158 GLU A C 1
ATOM 1182 O O . GLU A 1 158 ? -9.855 1.496 0.876 1.00 94.69 158 GLU A O 1
ATOM 1187 N N . THR A 1 159 ? -10.463 0.568 2.817 1.00 95.81 159 THR A N 1
ATOM 1188 C CA . THR A 1 159 ? -9.346 -0.392 2.848 1.00 95.81 159 THR A CA 1
ATOM 1189 C C . THR A 1 159 ? -9.402 -1.364 1.670 1.00 95.81 159 THR A C 1
ATOM 1191 O O . THR A 1 159 ? -8.368 -1.705 1.094 1.00 95.81 159 THR A O 1
ATOM 1194 N N . TRP A 1 160 ? -10.603 -1.798 1.277 1.00 93.50 160 TRP A N 1
ATOM 1195 C CA . TRP A 1 160 ? -10.787 -2.677 0.122 1.00 93.50 160 TRP A CA 1
ATOM 1196 C C . TRP A 1 160 ? -10.457 -1.955 -1.185 1.00 93.50 160 TRP A C 1
ATOM 1198 O O . TRP A 1 160 ? -9.765 -2.525 -2.030 1.00 93.50 160 TRP A O 1
ATOM 1208 N N . TYR A 1 161 ? -10.875 -0.694 -1.335 1.00 94.75 161 TYR A N 1
ATOM 1209 C CA . TYR A 1 161 ? -10.492 0.115 -2.496 1.00 94.75 161 TYR A CA 1
ATOM 1210 C C . TYR A 1 161 ? -8.975 0.317 -2.578 1.00 94.75 161 TYR A C 1
ATOM 1212 O O . TYR A 1 161 ? -8.401 0.178 -3.659 1.00 94.75 161 TYR A O 1
ATOM 1220 N N . ALA A 1 162 ? -8.302 0.552 -1.447 1.00 94.69 162 ALA A N 1
ATOM 1221 C CA . ALA A 1 162 ? -6.841 0.610 -1.407 1.00 94.69 162 ALA A CA 1
ATOM 1222 C C . ALA A 1 162 ? -6.170 -0.710 -1.810 1.00 94.69 162 ALA A C 1
ATOM 1224 O O . ALA A 1 162 ? -5.171 -0.687 -2.531 1.00 94.69 162 ALA A O 1
ATOM 1225 N N . GLY A 1 163 ? -6.744 -1.852 -1.422 1.00 93.94 163 GLY A N 1
ATOM 1226 C CA . GLY A 1 163 ? -6.323 -3.166 -1.912 1.00 93.94 163 GLY A CA 1
ATOM 1227 C C . GLY A 1 163 ? -6.406 -3.279 -3.438 1.00 93.94 163 GLY A C 1
ATOM 1228 O O . GLY A 1 163 ? -5.464 -3.758 -4.067 1.00 93.94 163 GLY A O 1
ATOM 1229 N N . GLY A 1 164 ? -7.480 -2.763 -4.045 1.00 94.75 164 GLY A N 1
ATOM 1230 C CA . GLY A 1 164 ? -7.626 -2.678 -5.502 1.00 94.75 164 GLY A CA 1
ATOM 1231 C C . GLY A 1 164 ? -6.504 -1.875 -6.168 1.00 94.75 164 GLY A C 1
ATOM 1232 O O . GLY A 1 164 ? -5.873 -2.361 -7.104 1.00 94.75 164 GLY A O 1
ATOM 1233 N N . TYR A 1 165 ? -6.169 -0.696 -5.633 1.00 96.38 165 TYR A N 1
ATOM 1234 C CA . TYR A 1 165 ? -5.068 0.114 -6.172 1.00 96.38 165 TYR A CA 1
ATOM 1235 C C . TYR A 1 165 ? -3.699 -0.584 -6.071 1.00 96.38 165 TYR A C 1
ATOM 1237 O O . TYR A 1 165 ? -2.840 -0.394 -6.934 1.00 96.38 165 TYR A O 1
ATOM 1245 N N . LEU A 1 166 ? -3.476 -1.399 -5.033 1.00 96.69 166 LEU A N 1
ATOM 1246 C CA . LEU A 1 166 ? -2.248 -2.192 -4.888 1.00 96.69 166 LEU A CA 1
ATOM 1247 C C . LEU A 1 166 ? -2.156 -3.305 -5.941 1.00 96.69 166 LEU A C 1
ATOM 1249 O O . LEU A 1 166 ? -1.068 -3.542 -6.464 1.00 96.69 166 LEU A O 1
ATOM 1253 N N . ILE A 1 167 ? -3.280 -3.930 -6.300 1.00 95.25 167 ILE A N 1
ATOM 1254 C CA . ILE A 1 167 ? -3.355 -4.938 -7.373 1.00 95.25 167 ILE A CA 1
ATOM 1255 C C . ILE A 1 167 ? -3.103 -4.298 -8.748 1.00 95.25 167 ILE A C 1
ATOM 1257 O O . ILE A 1 167 ? -2.382 -4.858 -9.579 1.00 95.25 167 ILE A O 1
ATOM 1261 N N . ASP A 1 168 ? -3.640 -3.101 -8.988 1.00 94.62 168 ASP A N 1
ATOM 1262 C CA . ASP A 1 168 ? -3.369 -2.347 -10.218 1.00 94.62 168 ASP A CA 1
ATOM 1263 C C . ASP A 1 168 ? -1.881 -1.986 -10.338 1.00 94.62 168 ASP A C 1
ATOM 1265 O O . ASP A 1 168 ? -1.294 -2.074 -11.423 1.00 94.62 168 ASP A O 1
ATOM 1269 N N . ALA A 1 169 ? -1.253 -1.606 -9.219 1.00 96.00 169 ALA A N 1
ATOM 1270 C CA . ALA A 1 169 ? 0.186 -1.394 -9.159 1.00 96.00 169 ALA A CA 1
ATOM 1271 C C . ALA A 1 169 ? 0.945 -2.682 -9.471 1.00 96.00 169 ALA A C 1
ATOM 1273 O O . ALA A 1 169 ? 1.813 -2.659 -10.338 1.00 96.00 169 ALA A O 1
ATOM 1274 N N . GLU A 1 170 ? 0.594 -3.803 -8.847 1.00 95.00 170 GLU A N 1
ATOM 1275 C CA . GLU A 1 170 ? 1.242 -5.097 -9.087 1.00 95.00 170 GLU A CA 1
ATOM 1276 C C . GLU A 1 170 ? 1.202 -5.480 -10.570 1.00 95.00 170 GLU A C 1
ATOM 1278 O O . GLU A 1 170 ? 2.234 -5.802 -11.158 1.00 95.00 170 GLU A O 1
ATOM 1283 N N . SER A 1 171 ? 0.034 -5.334 -11.197 1.00 92.69 171 SER A N 1
ATOM 1284 C CA . SER A 1 171 ? -0.179 -5.630 -12.617 1.00 92.69 171 SER A CA 1
ATOM 1285 C C . SER A 1 171 ? 0.723 -4.797 -13.537 1.00 92.69 171 SER A C 1
ATOM 1287 O O . SER A 1 171 ? 1.178 -5.279 -14.578 1.00 92.69 171 SER A O 1
ATOM 1289 N N . ALA A 1 172 ? 1.019 -3.544 -13.167 1.00 91.25 172 ALA A N 1
ATOM 1290 C CA . ALA A 1 172 ? 1.926 -2.695 -13.936 1.00 91.25 172 ALA A CA 1
ATOM 1291 C C . ALA A 1 172 ? 3.357 -3.255 -13.953 1.00 91.25 172 ALA A C 1
ATOM 1293 O O . ALA A 1 172 ? 3.992 -3.244 -15.007 1.00 91.25 172 ALA A O 1
ATOM 1294 N N . TRP A 1 173 ? 3.825 -3.792 -12.827 1.00 90.81 173 TRP A N 1
ATOM 1295 C CA . TRP A 1 173 ? 5.159 -4.383 -12.696 1.00 90.81 173 TRP A CA 1
ATOM 1296 C C . TRP A 1 173 ? 5.238 -5.800 -13.283 1.00 90.81 173 TRP A C 1
ATOM 1298 O O . TRP A 1 173 ? 6.253 -6.158 -13.872 1.00 90.81 173 TRP A O 1
ATOM 1308 N N . ASP A 1 174 ? 4.157 -6.582 -13.237 1.00 85.19 174 ASP A N 1
ATOM 1309 C CA . ASP A 1 174 ? 4.122 -7.916 -13.857 1.00 85.19 174 ASP A CA 1
ATOM 1310 C C . ASP A 1 174 ? 4.139 -7.840 -15.402 1.00 85.19 174 ASP A C 1
ATOM 1312 O O . ASP A 1 174 ? 4.837 -8.590 -16.088 1.00 85.19 174 ASP A O 1
ATOM 1316 N N . SER A 1 175 ? 3.464 -6.838 -15.982 1.00 66.06 175 SER A N 1
ATOM 1317 C CA . SER A 1 175 ? 3.452 -6.612 -17.439 1.00 66.06 175 SER A CA 1
ATOM 1318 C C . SER A 1 175 ? 4.818 -6.208 -18.032 1.00 66.06 175 SER A C 1
ATOM 1320 O O . SER A 1 175 ? 5.078 -6.421 -19.226 1.00 66.06 175 SER A O 1
ATOM 1322 N N . GLY A 1 176 ? 5.714 -5.648 -17.209 1.00 59.59 176 GLY A N 1
ATOM 1323 C CA . GLY A 1 176 ? 7.092 -5.315 -17.584 1.00 59.59 176 GLY A CA 1
ATOM 1324 C C . GLY A 1 176 ? 7.896 -6.556 -17.983 1.00 59.59 176 GLY A C 1
ATOM 1325 O O . GLY A 1 176 ? 8.594 -6.554 -19.008 1.00 59.59 176 GLY A O 1
ATOM 1326 N N . VAL A 1 177 ? 7.676 -7.661 -17.266 1.00 57.44 177 VAL A N 1
ATOM 1327 C CA . VAL A 1 177 ? 8.325 -8.957 -17.498 1.00 57.44 177 VAL A CA 1
ATOM 1328 C C . VAL A 1 177 ? 7.957 -9.523 -18.873 1.00 57.44 177 VAL A C 1
ATOM 1330 O O . VAL A 1 177 ? 8.840 -9.937 -19.636 1.00 57.44 177 VAL A O 1
ATOM 1333 N N . GLU A 1 178 ? 6.674 -9.493 -19.251 1.00 56.09 178 GLU A N 1
ATOM 1334 C CA . GLU A 1 178 ? 6.216 -9.965 -20.568 1.00 56.09 178 GLU A CA 1
ATOM 1335 C C . GLU A 1 178 ? 6.815 -9.142 -21.719 1.00 56.09 178 GLU A C 1
ATOM 1337 O O . GLU A 1 178 ? 7.261 -9.692 -22.737 1.00 56.09 178 GLU A O 1
ATOM 1342 N N . ASN A 1 179 ? 6.865 -7.818 -21.569 1.00 53.84 179 ASN A N 1
ATOM 1343 C CA . ASN A 1 179 ? 7.400 -6.926 -22.595 1.00 53.84 179 ASN A CA 1
ATOM 1344 C C . ASN A 1 179 ? 8.920 -7.079 -22.762 1.00 53.84 179 ASN A C 1
ATOM 1346 O O . ASN A 1 179 ? 9.415 -7.089 -23.898 1.00 53.84 179 ASN A O 1
ATOM 1350 N N . GLY A 1 180 ? 9.657 -7.289 -21.667 1.00 56.22 180 GLY A N 1
ATOM 1351 C CA . GLY A 1 180 ? 11.086 -7.609 -21.691 1.00 56.22 180 GLY A CA 1
ATOM 1352 C C . GLY A 1 180 ? 11.383 -8.912 -22.440 1.00 56.22 180 GLY A C 1
ATOM 1353 O O . GLY A 1 180 ? 12.246 -8.948 -23.325 1.00 56.22 180 GLY A O 1
ATOM 1354 N N . GLN A 1 181 ? 10.605 -9.968 -22.184 1.00 56.66 181 GLN A N 1
ATOM 1355 C CA . GLN A 1 181 ? 10.744 -11.250 -22.884 1.00 56.66 181 GLN A CA 1
ATOM 1356 C C . GLN A 1 181 ? 10.416 -11.151 -24.381 1.00 56.66 181 GLN A C 1
ATOM 1358 O O . GLN A 1 181 ? 11.104 -11.753 -25.216 1.00 56.66 181 GLN A O 1
ATOM 1363 N N . ARG A 1 182 ? 9.388 -10.379 -24.754 1.00 57.56 182 ARG A N 1
ATOM 1364 C CA . ARG A 1 182 ? 9.027 -10.141 -26.163 1.00 57.56 182 ARG A CA 1
ATOM 1365 C C . ARG A 1 182 ? 10.124 -9.385 -26.910 1.00 57.56 182 ARG A C 1
ATOM 1367 O O . ARG A 1 182 ? 10.448 -9.751 -28.043 1.00 57.56 182 ARG A O 1
ATOM 1374 N N . LYS A 1 183 ? 10.741 -8.384 -26.277 1.00 59.78 183 LYS A N 1
ATOM 1375 C CA . LYS A 1 183 ? 11.841 -7.601 -26.859 1.00 59.78 183 LYS A CA 1
ATOM 1376 C C . LYS A 1 183 ? 13.103 -8.450 -27.045 1.00 59.78 183 LYS A C 1
ATOM 1378 O O . LYS A 1 183 ? 13.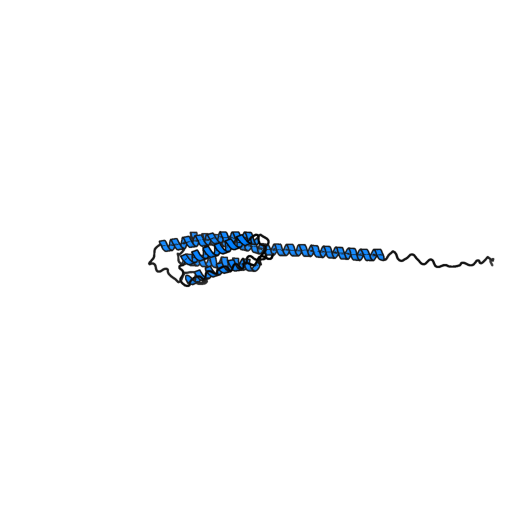619 -8.517 -28.158 1.00 59.78 183 LYS A O 1
ATOM 1383 N N . ALA A 1 184 ? 13.494 -9.225 -26.031 1.00 60.72 184 ALA A N 1
ATOM 1384 C CA . ALA A 1 184 ? 14.623 -10.156 -26.116 1.00 60.72 184 ALA A CA 1
ATOM 1385 C C . ALA A 1 184 ? 14.444 -11.214 -27.225 1.00 60.72 184 ALA A C 1
ATOM 1387 O O . ALA A 1 184 ? 15.377 -11.508 -27.977 1.00 60.72 184 ALA A O 1
ATOM 1388 N N . LYS A 1 185 ? 13.228 -11.756 -27.396 1.00 62.00 185 LYS A N 1
ATOM 1389 C CA . LYS A 1 185 ? 12.911 -12.671 -28.510 1.00 62.00 185 LYS A CA 1
ATOM 1390 C C . LYS A 1 185 ? 13.021 -11.988 -29.877 1.00 62.00 185 LYS A C 1
ATOM 1392 O O . LYS A 1 185 ? 13.466 -12.621 -30.837 1.00 62.00 185 LYS A O 1
ATOM 1397 N N . ARG A 1 186 ? 12.628 -10.716 -29.985 1.00 62.91 186 ARG A N 1
ATOM 1398 C CA . ARG A 1 186 ? 12.719 -9.935 -31.229 1.00 62.91 186 ARG A CA 1
ATOM 1399 C C . ARG A 1 186 ? 14.172 -9.637 -31.601 1.00 62.91 186 ARG A C 1
ATOM 1401 O O . ARG A 1 186 ? 14.547 -9.835 -32.756 1.00 62.91 186 ARG A O 1
ATOM 1408 N N . ASP A 1 187 ? 14.993 -9.265 -30.626 1.00 68.19 187 ASP A N 1
ATOM 1409 C CA . ASP A 1 187 ? 16.415 -8.974 -30.833 1.00 68.19 187 ASP A CA 1
ATOM 1410 C C . ASP A 1 187 ? 17.207 -10.240 -31.190 1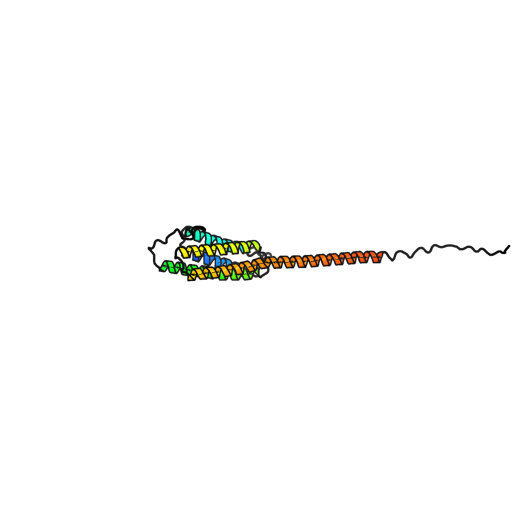.00 68.19 187 ASP A C 1
ATOM 1412 O O . ASP A 1 187 ? 18.024 -10.216 -32.112 1.00 68.19 187 ASP A O 1
ATOM 1416 N N . ARG A 1 188 ? 16.879 -11.387 -30.577 1.00 67.00 188 ARG A N 1
ATOM 1417 C CA . ARG A 1 188 ? 17.450 -12.694 -30.947 1.00 67.00 188 ARG A CA 1
ATOM 1418 C C . ARG A 1 188 ? 17.069 -13.125 -32.367 1.00 67.00 188 ARG A C 1
ATOM 1420 O O . ARG A 1 188 ? 17.893 -13.684 -33.080 1.00 67.00 188 ARG A O 1
ATOM 1427 N N . LYS A 1 189 ? 15.840 -12.848 -32.820 1.00 61.06 189 LYS A N 1
ATOM 1428 C CA . LYS A 1 189 ? 15.453 -13.091 -34.224 1.00 61.06 189 LYS A CA 1
ATOM 1429 C C . LYS A 1 189 ? 16.229 -12.196 -35.192 1.00 61.06 189 LYS A C 1
ATOM 1431 O O . LYS A 1 189 ? 16.612 -12.657 -36.264 1.00 61.06 189 LYS A O 1
ATOM 1436 N N . LYS A 1 190 ? 16.486 -10.940 -34.817 1.00 67.00 190 LYS A N 1
ATOM 1437 C CA . LYS A 1 190 ? 17.242 -9.991 -35.644 1.00 67.00 190 LYS A CA 1
ATOM 1438 C C . LYS A 1 190 ? 18.718 -10.386 -35.764 1.00 67.00 190 LYS A C 1
ATOM 1440 O O . LYS A 1 190 ? 19.251 -10.346 -36.868 1.00 67.00 190 LYS A O 1
ATOM 1445 N N . SER A 1 191 ? 19.358 -10.831 -34.680 1.00 61.12 191 SER A N 1
ATOM 1446 C CA . SER A 1 191 ? 20.753 -11.295 -34.715 1.00 61.12 191 SER A CA 1
ATOM 1447 C C . SER A 1 191 ? 20.930 -12.594 -35.506 1.00 61.12 191 SER A C 1
ATOM 1449 O O . SER A 1 191 ? 21.860 -12.693 -36.301 1.00 61.12 191 SER A O 1
ATOM 1451 N N . VAL A 1 192 ? 20.002 -13.550 -35.385 1.00 63.72 192 VAL A N 1
ATOM 1452 C CA . VAL A 1 192 ? 20.011 -14.779 -36.201 1.00 63.72 192 VAL A CA 1
ATOM 1453 C C . VAL A 1 192 ? 19.804 -14.468 -37.689 1.00 63.72 192 VAL A C 1
ATOM 1455 O O . VAL A 1 192 ? 20.446 -15.087 -38.534 1.00 63.72 192 VAL A O 1
ATOM 1458 N N . GLY A 1 193 ? 18.957 -13.488 -38.023 1.00 57.78 193 GLY A N 1
ATOM 1459 C CA . GLY A 1 193 ? 18.776 -13.026 -39.402 1.00 57.78 193 GLY A CA 1
ATOM 1460 C C . GLY A 1 193 ? 20.049 -12.419 -39.998 1.00 57.78 193 GLY A C 1
ATOM 1461 O O . GLY A 1 193 ? 20.435 -12.782 -41.104 1.00 57.78 193 GLY A O 1
ATOM 1462 N N . VAL A 1 194 ? 20.739 -11.550 -39.253 1.00 62.31 194 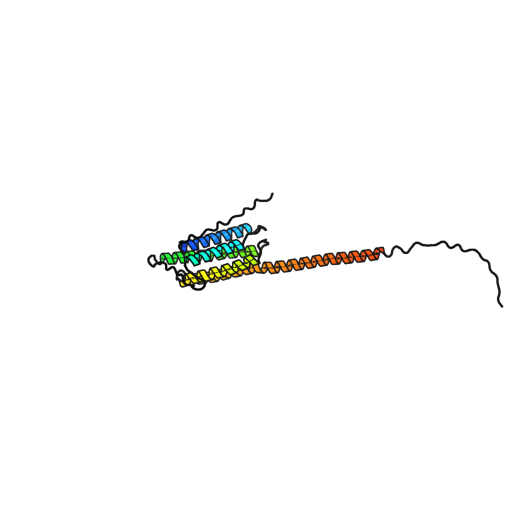VAL A N 1
ATOM 1463 C CA . VAL A 1 194 ? 22.006 -10.932 -39.691 1.00 62.31 194 VAL A CA 1
ATOM 1464 C C . VAL A 1 194 ? 23.121 -11.972 -39.852 1.00 62.31 194 VAL A C 1
ATOM 1466 O O . VAL A 1 194 ? 23.881 -11.910 -40.816 1.00 62.31 194 VAL A O 1
ATOM 1469 N N . GLU A 1 195 ? 23.195 -12.955 -38.955 1.00 57.84 195 GLU A N 1
ATOM 1470 C CA . GLU A 1 195 ? 24.181 -14.038 -39.036 1.00 57.84 195 GLU A CA 1
ATOM 1471 C C . GLU A 1 195 ? 23.920 -14.976 -40.225 1.00 57.84 195 GLU A C 1
ATOM 1473 O O . GLU A 1 195 ? 24.857 -15.421 -40.886 1.00 57.84 195 GLU A O 1
ATOM 1478 N N . LYS A 1 196 ? 22.648 -15.239 -40.553 1.00 58.56 196 LYS A N 1
ATOM 1479 C CA . LYS A 1 196 ? 22.278 -16.035 -41.730 1.00 58.56 196 LYS A CA 1
ATOM 1480 C C . LYS A 1 196 ? 22.652 -15.326 -43.036 1.00 58.56 196 LYS A C 1
ATOM 1482 O O . LYS A 1 196 ? 23.298 -15.935 -43.877 1.00 58.56 196 LYS A O 1
ATOM 1487 N N . VAL A 1 197 ? 22.354 -14.028 -43.157 1.00 60.50 197 VAL A N 1
ATOM 1488 C CA . VAL A 1 197 ? 22.750 -13.233 -44.337 1.00 60.50 197 VAL A CA 1
ATOM 1489 C C . VAL A 1 197 ? 24.274 -13.199 -44.508 1.00 60.50 197 VAL A C 1
ATOM 1491 O O . VAL A 1 197 ? 24.764 -13.283 -45.629 1.00 60.50 197 VAL A O 1
ATOM 1494 N N . ARG A 1 198 ? 25.049 -13.133 -43.416 1.00 60.16 198 ARG A N 1
ATOM 1495 C CA . ARG A 1 198 ? 26.519 -13.208 -43.494 1.00 60.16 198 ARG A CA 1
ATOM 1496 C C . ARG A 1 198 ? 27.034 -14.556 -43.994 1.00 60.16 198 ARG A C 1
ATOM 1498 O O . ARG A 1 198 ? 27.991 -14.564 -44.765 1.00 60.16 198 ARG A O 1
ATOM 1505 N N . ARG A 1 199 ? 26.419 -15.675 -43.594 1.00 57.91 199 ARG A N 1
ATOM 1506 C CA . ARG A 1 199 ? 26.787 -16.999 -44.127 1.00 57.91 199 ARG A CA 1
ATOM 1507 C C . ARG A 1 199 ? 26.462 -17.126 -45.608 1.00 57.91 199 ARG A C 1
ATOM 1509 O O . ARG A 1 199 ? 27.335 -17.535 -46.363 1.00 57.91 199 ARG A O 1
ATOM 1516 N N . ASP A 1 200 ? 25.279 -16.689 -46.026 1.00 58.28 200 ASP A N 1
ATOM 1517 C CA . ASP A 1 200 ? 24.852 -16.797 -47.426 1.00 58.28 200 ASP A CA 1
ATOM 1518 C C . ASP A 1 200 ? 25.741 -15.940 -48.360 1.00 58.28 200 ASP A C 1
ATOM 1520 O O . ASP A 1 200 ? 26.082 -16.363 -49.464 1.00 58.28 200 ASP A O 1
ATOM 1524 N N . VAL A 1 201 ? 26.211 -14.770 -47.899 1.00 58.53 201 VAL A N 1
ATOM 1525 C CA . VAL A 1 201 ? 27.191 -13.936 -48.630 1.00 58.53 201 VAL A CA 1
ATOM 1526 C C . VAL A 1 201 ? 28.584 -14.580 -48.663 1.00 58.53 201 VAL A C 1
ATOM 1528 O O . VAL A 1 201 ? 29.262 -14.527 -49.689 1.00 58.53 201 VAL A O 1
ATOM 1531 N N . SER A 1 202 ? 29.013 -15.221 -47.572 1.00 56.97 202 SER A N 1
ATOM 1532 C CA . SER A 1 202 ? 30.291 -15.942 -47.529 1.00 56.97 202 SER A CA 1
ATOM 1533 C C . SER A 1 202 ? 30.292 -17.176 -48.439 1.00 56.97 202 SER A C 1
ATOM 1535 O O . SER A 1 202 ? 31.306 -17.457 -49.068 1.00 56.97 202 SER A O 1
ATOM 1537 N N . GLU A 1 203 ? 29.182 -17.907 -48.540 1.00 55.03 203 GLU A N 1
ATOM 1538 C CA . GLU A 1 203 ? 29.062 -19.080 -49.418 1.00 55.03 203 GLU A CA 1
ATOM 1539 C C . GLU A 1 203 ? 28.875 -18.695 -50.895 1.00 55.03 203 GLU A C 1
ATOM 1541 O O . GLU A 1 203 ? 29.383 -19.389 -51.778 1.00 55.03 203 GLU A O 1
ATOM 1546 N N . GLY A 1 204 ? 28.226 -17.560 -51.181 1.00 52.06 204 GLY A N 1
ATOM 1547 C CA . GLY A 1 204 ? 28.155 -16.990 -52.531 1.00 52.06 204 GLY A CA 1
ATOM 1548 C C . GLY A 1 204 ? 29.516 -16.517 -53.053 1.00 52.06 204 GLY A C 1
ATOM 1549 O O . GLY A 1 204 ? 29.872 -16.806 -54.192 1.00 52.06 204 GLY A O 1
ATOM 1550 N N . SER A 1 205 ? 30.327 -15.878 -52.201 1.00 47.22 205 SER A N 1
ATOM 1551 C CA . SER A 1 205 ? 31.656 -15.368 -52.577 1.00 47.22 205 SER A CA 1
ATOM 1552 C C . SER A 1 205 ? 32.681 -16.478 -52.871 1.00 47.22 205 SER A C 1
ATOM 1554 O O . SER A 1 205 ? 33.555 -16.307 -53.719 1.00 47.22 205 SER A O 1
ATOM 1556 N N . VAL A 1 206 ? 32.551 -17.652 -52.240 1.00 50.94 206 VAL A N 1
ATOM 1557 C CA . VAL A 1 206 ? 33.438 -18.806 -52.495 1.00 50.94 206 VAL A CA 1
ATOM 1558 C C . VAL A 1 206 ? 33.122 -19.493 -53.831 1.00 50.94 206 VAL A C 1
ATOM 1560 O O . VAL A 1 206 ? 34.011 -20.095 -54.433 1.00 50.94 206 VAL A O 1
ATOM 1563 N N . ARG A 1 207 ? 31.892 -19.375 -54.348 1.00 46.97 207 ARG A N 1
ATOM 1564 C CA . ARG A 1 207 ? 31.532 -19.924 -55.667 1.00 46.97 207 ARG A CA 1
ATOM 1565 C C . ARG A 1 207 ? 32.004 -19.055 -56.834 1.00 46.97 207 ARG A C 1
ATOM 1567 O O . ARG A 1 207 ? 32.326 -19.605 -57.879 1.00 46.97 207 ARG A O 1
ATOM 1574 N N . GLU A 1 208 ? 32.138 -17.745 -56.645 1.00 46.34 208 GLU A N 1
ATOM 1575 C CA . GLU A 1 208 ? 32.559 -16.820 -57.711 1.00 46.34 208 GLU A CA 1
ATOM 1576 C C . GLU A 1 208 ? 34.088 -16.779 -57.930 1.00 46.34 208 GLU A C 1
ATOM 1578 O O . GLU A 1 208 ? 34.563 -16.421 -59.005 1.00 46.34 208 GLU A O 1
ATOM 1583 N N . LEU A 1 209 ? 34.884 -17.233 -56.954 1.00 46.62 209 LEU A N 1
ATOM 1584 C CA . LEU A 1 209 ? 36.347 -17.363 -57.079 1.00 46.62 209 LEU A CA 1
ATOM 1585 C C . LEU A 1 209 ? 36.814 -18.730 -57.619 1.00 46.62 209 LEU A C 1
ATOM 1587 O O . LEU A 1 209 ? 38.008 -18.927 -57.846 1.00 46.62 209 LEU A O 1
ATOM 1591 N N . GLY A 1 210 ? 35.894 -19.672 -57.855 1.00 43.84 210 GLY A N 1
ATOM 1592 C CA . GLY A 1 210 ? 36.199 -21.012 -58.371 1.00 43.84 210 GLY A CA 1
ATOM 1593 C C . GLY A 1 210 ? 36.200 -21.150 -59.899 1.00 43.84 210 GLY A C 1
ATOM 1594 O O . GLY A 1 210 ? 36.745 -22.127 -60.412 1.00 43.84 210 GLY A O 1
ATOM 1595 N N . GLU A 1 211 ? 35.628 -20.198 -60.644 1.00 46.03 211 GLU A N 1
ATOM 1596 C CA . GLU A 1 211 ? 35.418 -20.345 -62.099 1.00 46.03 211 GLU A CA 1
ATOM 1597 C C . GLU A 1 211 ? 36.417 -19.583 -62.987 1.00 46.03 211 GLU A C 1
ATOM 1599 O O . GLU A 1 211 ? 36.446 -19.797 -64.196 1.00 46.03 211 GLU A O 1
ATOM 1604 N N . HIS A 1 212 ? 37.329 -18.785 -62.420 1.00 45.50 212 HIS A N 1
ATOM 1605 C CA . HIS A 1 212 ? 38.297 -17.995 -63.202 1.00 45.50 212 HIS A CA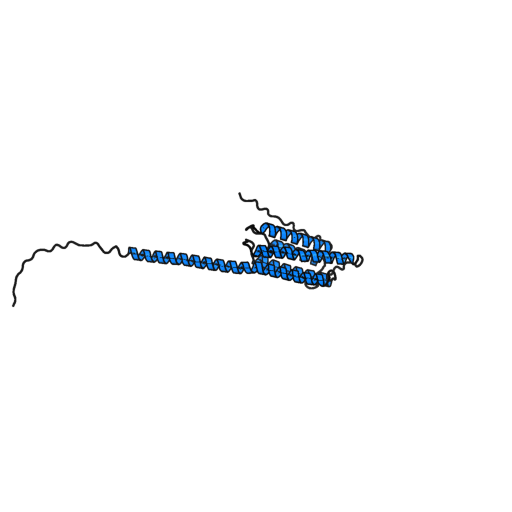 1
ATOM 1606 C C . HIS A 1 212 ? 39.711 -18.601 -63.343 1.00 45.50 212 HIS A C 1
ATOM 1608 O O . HIS A 1 212 ? 40.607 -17.946 -63.869 1.00 45.50 212 HIS A O 1
ATOM 1614 N N . HIS A 1 213 ? 39.928 -19.865 -62.955 1.00 44.53 213 HIS A N 1
ATOM 1615 C CA . HIS A 1 213 ? 41.237 -20.545 -63.050 1.00 44.53 213 HIS A CA 1
ATOM 1616 C C . HIS A 1 213 ? 41.256 -21.791 -63.967 1.00 44.53 213 HIS A C 1
ATOM 1618 O O . HIS A 1 213 ? 41.982 -22.754 -63.722 1.00 44.53 213 HIS A O 1
ATOM 1624 N N . ARG A 1 214 ? 40.499 -21.782 -65.075 1.00 48.12 214 ARG A N 1
ATOM 1625 C CA . ARG A 1 214 ? 40.645 -22.755 -66.184 1.00 48.12 214 ARG A CA 1
ATOM 1626 C C . ARG A 1 214 ? 40.745 -22.075 -67.553 1.00 48.12 214 ARG A C 1
ATOM 1628 O O . ARG A 1 214 ? 39.973 -22.355 -68.460 1.00 48.12 214 ARG A O 1
ATOM 1635 N N . ALA A 1 215 ? 41.728 -21.202 -67.736 1.00 48.56 215 ALA A N 1
ATOM 1636 C CA . ALA A 1 215 ? 42.130 -20.761 -69.072 1.00 48.56 215 ALA A CA 1
ATOM 1637 C C . ALA A 1 215 ? 43.619 -20.404 -69.067 1.00 48.56 215 ALA A C 1
ATOM 1639 O O . ALA A 1 215 ? 43.996 -19.300 -68.696 1.00 48.56 215 ALA A O 1
ATOM 1640 N N . GLY A 1 216 ? 44.485 -21.352 -69.433 1.00 48.50 216 GLY A N 1
ATOM 1641 C CA . GLY A 1 216 ? 45.916 -21.057 -69.516 1.00 48.50 216 GLY A CA 1
ATOM 1642 C C . GLY A 1 216 ? 46.827 -22.273 -69.573 1.00 48.50 216 GLY A C 1
ATOM 1643 O O . GLY A 1 216 ? 47.655 -22.462 -68.692 1.00 48.50 216 GLY A O 1
ATOM 1644 N N . SER A 1 217 ? 46.690 -23.110 -70.599 1.00 45.75 217 SER A N 1
ATOM 1645 C CA . SER A 1 217 ? 47.764 -24.021 -71.027 1.00 45.75 217 SER A CA 1
ATOM 1646 C C . SER A 1 217 ? 47.565 -24.381 -72.497 1.00 45.75 217 SER A C 1
ATOM 1648 O O . SER A 1 217 ? 47.154 -25.484 -72.845 1.00 45.75 217 SER A O 1
ATOM 1650 N N . ILE A 1 218 ? 47.828 -23.408 -73.373 1.00 53.34 218 ILE A N 1
ATOM 1651 C CA . ILE A 1 218 ? 48.039 -23.660 -74.800 1.00 53.34 218 ILE A CA 1
ATOM 1652 C C . ILE A 1 218 ? 49.498 -24.096 -74.935 1.00 53.34 218 ILE A C 1
ATOM 1654 O O . ILE A 1 218 ? 50.421 -23.284 -74.987 1.00 53.34 218 ILE A O 1
ATOM 1658 N N . LEU A 1 219 ? 49.689 -25.412 -74.883 1.00 54.09 219 LEU A N 1
ATOM 1659 C CA . LEU A 1 219 ? 50.971 -26.073 -75.049 1.00 54.09 219 LEU A CA 1
ATOM 1660 C C . LEU A 1 219 ? 51.293 -26.173 -76.546 1.00 54.09 219 LEU A C 1
ATOM 1662 O O . LEU A 1 219 ? 50.516 -26.709 -77.337 1.00 54.09 219 LEU A O 1
ATOM 1666 N N . TRP A 1 220 ? 52.460 -25.657 -76.915 1.00 49.81 220 TRP A N 1
ATOM 1667 C CA . TRP A 1 220 ? 53.044 -25.723 -78.247 1.00 49.81 220 TRP A CA 1
ATOM 1668 C C . TRP A 1 220 ? 53.202 -27.177 -78.705 1.00 49.81 220 TRP A C 1
ATOM 1670 O O . TRP A 1 220 ? 53.957 -27.938 -78.101 1.00 49.81 220 TRP A O 1
ATOM 1680 N N . LYS A 1 221 ? 52.546 -27.564 -79.807 1.00 53.84 221 LYS A N 1
ATOM 1681 C CA . LYS A 1 221 ? 52.833 -28.831 -80.492 1.00 53.84 221 LYS A CA 1
ATOM 1682 C C . LYS A 1 221 ? 53.118 -28.593 -81.972 1.00 53.84 221 LYS A C 1
ATOM 1684 O O . LYS A 1 221 ? 52.225 -28.511 -82.810 1.00 53.84 221 LYS A O 1
ATOM 1689 N N . ARG A 1 222 ? 54.423 -28.468 -82.228 1.00 51.66 222 ARG A N 1
ATOM 1690 C CA . ARG A 1 222 ? 55.130 -28.608 -83.505 1.00 51.66 222 ARG A CA 1
ATOM 1691 C C . ARG A 1 222 ? 54.520 -29.759 -84.320 1.00 51.66 222 ARG A C 1
ATOM 1693 O O . ARG A 1 222 ? 54.483 -30.889 -83.838 1.00 51.66 222 ARG A O 1
ATOM 1700 N N . ARG A 1 223 ? 54.037 -29.469 -85.532 1.00 47.50 223 ARG A N 1
ATOM 1701 C CA . ARG A 1 223 ? 53.611 -30.478 -86.510 1.00 47.50 223 ARG A CA 1
ATOM 1702 C C . ARG A 1 223 ? 54.583 -30.432 -87.681 1.00 47.50 223 ARG A C 1
ATOM 1704 O O . ARG A 1 223 ? 54.656 -29.438 -88.396 1.00 47.50 223 ARG A O 1
ATOM 1711 N N . GLU A 1 224 ? 55.364 -31.496 -87.780 1.00 53.72 224 GLU A N 1
ATOM 1712 C CA . GLU A 1 224 ? 56.271 -31.773 -88.881 1.00 53.72 224 GLU A CA 1
ATOM 1713 C C . GLU A 1 224 ? 55.480 -32.161 -90.131 1.00 53.72 224 GLU A C 1
ATOM 1715 O O . GLU A 1 224 ? 54.421 -32.789 -90.073 1.00 53.72 224 GLU A O 1
ATOM 1720 N N . THR A 1 225 ? 56.014 -31.721 -91.260 1.00 50.50 225 THR A N 1
ATOM 1721 C CA . THR A 1 225 ? 55.599 -32.016 -92.624 1.00 50.50 225 THR A CA 1
ATOM 1722 C C . THR A 1 225 ? 55.945 -33.461 -92.983 1.00 50.50 225 THR A C 1
ATOM 1724 O O . THR A 1 225 ? 57.115 -33.832 -92.942 1.00 50.50 225 THR A O 1
ATOM 1727 N N . GLY A 1 226 ? 54.950 -34.248 -93.389 1.00 49.81 226 GLY A N 1
ATOM 1728 C CA . GLY A 1 226 ? 55.128 -35.563 -94.004 1.00 49.81 226 GLY A CA 1
ATOM 1729 C C . GLY A 1 226 ? 54.209 -35.686 -95.216 1.00 49.81 226 GLY A C 1
ATOM 1730 O O . GLY A 1 226 ? 52.991 -35.658 -95.066 1.00 49.81 226 GLY A O 1
ATOM 1731 N N . SER A 1 227 ? 54.820 -35.736 -96.400 1.00 46.03 227 SER A N 1
ATOM 1732 C CA . SER A 1 227 ? 54.182 -35.866 -97.717 1.00 46.03 227 SER A CA 1
ATOM 1733 C C . SER A 1 227 ? 53.709 -37.310 -97.999 1.00 46.03 227 SER A C 1
ATOM 1735 O O . SER A 1 227 ? 54.113 -38.226 -97.282 1.00 46.03 227 SER A O 1
ATOM 1737 N N . PRO A 1 228 ? 52.866 -37.518 -99.030 1.00 58.19 228 PRO A N 1
ATOM 1738 C CA . PRO A 1 228 ? 52.000 -38.679 -99.209 1.00 58.19 228 PRO A CA 1
ATOM 1739 C C . PRO A 1 228 ? 52.620 -39.777 -100.083 1.00 58.19 228 PRO A C 1
ATOM 1741 O O . PRO A 1 228 ? 53.426 -39.489 -100.959 1.00 58.19 228 PRO A O 1
ATOM 1744 N N . THR A 1 229 ? 52.174 -41.014 -99.879 1.00 54.22 229 THR A N 1
ATOM 1745 C CA . THR A 1 229 ? 52.084 -42.127 -100.850 1.00 54.22 229 THR A CA 1
ATOM 1746 C C . THR A 1 229 ? 51.265 -43.234 -100.173 1.00 54.22 229 THR A C 1
ATOM 1748 O O . THR A 1 229 ? 51.244 -43.308 -98.949 1.00 54.22 229 THR A O 1
ATOM 1751 N N . ASP A 1 230 ? 50.635 -44.191 -100.830 1.00 47.81 230 ASP A N 1
ATOM 1752 C CA . ASP A 1 230 ? 49.825 -44.280 -102.042 1.00 47.81 230 ASP A CA 1
ATOM 1753 C C . ASP A 1 230 ? 49.233 -45.714 -101.980 1.00 47.81 230 ASP A C 1
ATOM 1755 O O . ASP A 1 230 ? 49.842 -46.584 -101.360 1.00 47.81 230 ASP A O 1
ATOM 1759 N N . SER A 1 231 ? 48.076 -45.932 -102.611 1.00 47.25 231 SER A N 1
ATOM 1760 C CA . SER A 1 231 ? 47.574 -47.217 -103.165 1.00 47.25 231 SER A CA 1
ATOM 1761 C C . SER A 1 231 ? 47.414 -48.449 -102.229 1.00 47.25 231 SER A C 1
ATOM 1763 O O . SER A 1 231 ? 48.366 -48.989 -101.689 1.00 47.25 231 SER A O 1
ATOM 1765 N N . HIS A 1 232 ? 46.198 -48.907 -101.909 1.00 42.03 232 HIS A N 1
ATOM 1766 C CA . HIS A 1 232 ? 45.347 -49.839 -102.681 1.00 42.03 232 HIS A CA 1
ATOM 1767 C C . HIS A 1 232 ? 45.973 -51.193 -103.084 1.00 42.03 232 HIS A C 1
ATOM 1769 O O . HIS A 1 232 ? 46.883 -51.224 -103.906 1.00 42.03 232 HIS A O 1
ATOM 1775 N N . LEU A 1 233 ? 45.273 -52.250 -102.624 1.00 45.94 233 LEU A N 1
ATOM 1776 C CA . LEU A 1 233 ? 45.255 -53.672 -103.028 1.00 45.94 233 LEU A CA 1
ATOM 1777 C C . LEU A 1 233 ? 46.278 -54.611 -102.376 1.00 45.94 233 LEU A C 1
ATOM 1779 O O . LEU A 1 233 ? 47.487 -54.505 -102.655 1.00 45.94 233 LEU A O 1
#

Sequence (233 aa):
MRNPRSLLLTPLLLVSANATPTADLVNLQTSISSATNQLNVSRNDSAASNAAEMIQAVGYQIGASMANLGCTLESATPSTSFNNSHSQVSQRSVEQSYIDYILSLKSLTTALISRGKLPHTDPDLPVSLQLQSLSRAVYYFGKCLRNGDYISQDAAIETWYAGGYLIDAESAWDSGVENGQRKAKRDRKKSVGVEKVRRDVSEGSVRELGEHHRAGSILWKRRETGSPTDSHL

Secondary structure (DSSP, 8-state):
----------------TT--HHHHHHHHHHHHHHHHHHHHHHTT--S---HHHHHHHHHHHHHHHHHHTT--SS--S-SS---TTS-HHHHHHHHHHHHHHHHHHHHHHHHHHHHHTS---S-HHHHHHHHHHHHHHHHHHHHHHHHTTSS-HHHHHHHHHHHHHHHHHHHHHHHHHHHHHHHHHHHHHHHHHHHHHHHHHHHHHHHHTSSSS--------------------

pLDDT: mean 75.67, std 19.75, range [33.34, 97.31]

Organism: NCBI:txid111012